Protein AF-A0A819L3D9-F1 (afdb_monomer_lite)

Radius of gyration: 24.19 Å; chains: 1; bounding box: 102×37×52 Å

Secondary structure (DSSP, 8-state):
---------------PPP------S------------TTSS------HHHHHHHHHHHHH--HHHHHHHHHHHHHHHHHS-GGGTT-HHHHHHHHHHHHHTTHHHHHH-TTGGGS-HHHHHHHHHHHHHHHHHHHHHHHHHHTTGGG-HHHHHHHTTTS-TTHHHHHHHHHTT----HHHHHHHHHHHHT--HHHHH-TTS-----TTHHHHHHHHHHHHHHHHHHHHHHHT-

Structure (mmCIF, N/CA/C/O backbone):
data_AF-A0A819L3D9-F1
#
_entry.id   AF-A0A819L3D9-F1
#
loop_
_atom_site.group_PDB
_atom_site.id
_atom_site.type_symbol
_atom_site.label_atom_id
_atom_site.label_alt_id
_atom_site.label_comp_id
_atom_site.label_asym_id
_atom_site.label_entity_id
_atom_site.label_seq_id
_atom_site.pdbx_PDB_ins_code
_atom_site.Cartn_x
_atom_site.Cartn_y
_atom_site.Cartn_z
_atom_site.occupancy
_atom_site.B_iso_or_equiv
_atom_site.auth_seq_id
_atom_site.auth_comp_id
_atom_site.auth_asym_id
_atom_site.auth_atom_id
_atom_site.pdbx_PDB_model_num
ATOM 1 N N . MET A 1 1 ? -81.107 -9.954 -8.513 1.00 37.28 1 MET A N 1
ATOM 2 C CA . MET A 1 1 ? -80.583 -11.309 -8.250 1.00 37.28 1 MET A CA 1
ATOM 3 C C . MET A 1 1 ? -79.068 -11.184 -8.325 1.00 37.28 1 MET A C 1
ATOM 5 O O . MET A 1 1 ? -78.565 -10.989 -9.420 1.00 37.28 1 MET A O 1
ATOM 9 N N . GLU A 1 2 ? -78.432 -10.758 -7.224 1.00 32.03 2 GLU A N 1
ATOM 10 C CA . GLU A 1 2 ? -77.714 -11.630 -6.251 1.00 32.03 2 GLU A CA 1
ATOM 11 C C . GLU A 1 2 ? -76.566 -12.398 -6.938 1.00 32.03 2 GLU A C 1
ATOM 13 O O . GLU A 1 2 ? -76.820 -13.056 -7.935 1.00 32.03 2 GLU A O 1
ATOM 18 N N . ASN A 1 3 ? -75.289 -12.407 -6.536 1.00 31.25 3 ASN A N 1
ATOM 19 C CA . ASN A 1 3 ? -74.528 -11.992 -5.346 1.00 31.25 3 ASN A CA 1
ATOM 20 C C . ASN A 1 3 ? -73.044 -11.830 -5.788 1.00 31.25 3 ASN A C 1
ATOM 22 O O . ASN A 1 3 ? -72.598 -12.533 -6.686 1.00 31.25 3 ASN A O 1
ATOM 26 N N . SER A 1 4 ? -72.319 -10.789 -5.363 1.00 34.22 4 SER A N 1
ATOM 27 C CA . SER A 1 4 ? -71.364 -10.735 -4.231 1.00 34.22 4 SER A CA 1
ATOM 28 C C . SER A 1 4 ? -69.921 -11.237 -4.487 1.00 34.22 4 SER A C 1
ATOM 30 O O . SER A 1 4 ? -69.687 -12.413 -4.735 1.00 34.22 4 SER A O 1
ATOM 32 N N . SER A 1 5 ? -68.981 -10.297 -4.273 1.00 35.56 5 SER A N 1
ATOM 33 C CA . SER A 1 5 ? -67.615 -10.388 -3.700 1.00 35.56 5 SER A CA 1
ATOM 34 C C . SER A 1 5 ? -66.511 -11.257 -4.336 1.00 35.56 5 SER A C 1
ATOM 36 O O . SER A 1 5 ? -66.568 -12.477 -4.260 1.00 35.56 5 SER A O 1
ATOM 38 N N . ALA A 1 6 ? -65.388 -10.625 -4.720 1.00 33.84 6 ALA A N 1
ATOM 39 C CA . ALA A 1 6 ? -64.138 -10.650 -3.933 1.00 33.84 6 ALA A CA 1
ATOM 40 C C . ALA A 1 6 ? -63.055 -9.715 -4.521 1.00 33.84 6 ALA A C 1
ATOM 42 O O . ALA A 1 6 ? -62.801 -9.688 -5.721 1.00 33.84 6 ALA A O 1
ATOM 43 N N . ILE A 1 7 ? -62.419 -8.959 -3.626 1.00 37.47 7 ILE A N 1
ATOM 44 C CA . ILE A 1 7 ? -61.247 -8.097 -3.825 1.00 37.47 7 ILE A CA 1
ATOM 45 C C . ILE A 1 7 ? -59.985 -8.972 -3.815 1.00 37.47 7 ILE A C 1
ATOM 47 O O . ILE A 1 7 ? -59.896 -9.855 -2.967 1.00 37.47 7 ILE A O 1
ATOM 51 N N . ASN A 1 8 ? -58.988 -8.686 -4.663 1.00 29.56 8 ASN A N 1
ATOM 52 C CA . ASN A 1 8 ? -57.583 -8.722 -4.240 1.00 29.56 8 ASN A CA 1
ATOM 53 C C . ASN A 1 8 ? -56.647 -7.949 -5.179 1.00 29.56 8 ASN A C 1
ATOM 55 O O . ASN A 1 8 ? -56.792 -7.938 -6.398 1.00 29.56 8 ASN A O 1
ATOM 59 N N . SER A 1 9 ? -55.708 -7.268 -4.531 1.00 32.38 9 SER A N 1
ATOM 60 C CA . SER A 1 9 ? -54.700 -6.346 -5.038 1.00 32.38 9 SER A CA 1
ATOM 61 C C . SER A 1 9 ? -53.551 -7.049 -5.764 1.00 32.38 9 SER A C 1
ATOM 63 O O . SER A 1 9 ? -53.245 -8.200 -5.466 1.00 32.38 9 SER A O 1
ATOM 65 N N . THR A 1 10 ? -52.875 -6.340 -6.681 1.00 30.05 10 THR A N 1
ATOM 66 C CA . THR A 1 10 ? -51.413 -6.418 -6.928 1.00 30.05 10 THR A CA 1
ATOM 67 C C . THR A 1 10 ? -50.980 -5.456 -8.053 1.00 30.05 10 THR A C 1
ATOM 69 O O . THR A 1 10 ? -51.247 -5.674 -9.228 1.00 30.05 10 THR A O 1
ATOM 72 N N . HIS A 1 11 ? -50.252 -4.393 -7.698 1.00 31.55 11 HIS A N 1
ATOM 73 C CA . HIS A 1 11 ? -49.150 -3.857 -8.525 1.00 31.55 11 HIS A CA 1
ATOM 74 C C . HIS A 1 11 ? -47.883 -4.705 -8.237 1.00 31.55 11 HIS A C 1
ATOM 76 O O . HIS A 1 11 ? -47.922 -5.429 -7.238 1.00 31.55 11 HIS A O 1
ATOM 82 N N . PRO A 1 12 ? -46.736 -4.631 -8.965 1.00 39.72 12 PRO A N 1
ATOM 83 C CA . PRO A 1 12 ? -46.312 -3.706 -10.035 1.00 39.72 12 PRO A CA 1
ATOM 84 C C . PRO A 1 12 ? -45.602 -4.409 -11.231 1.00 39.72 12 PRO A C 1
ATOM 86 O O . PRO A 1 12 ? -45.410 -5.621 -11.223 1.00 39.72 12 PRO A O 1
ATOM 89 N N . LYS A 1 13 ? -45.118 -3.640 -12.225 1.00 30.00 13 LYS A N 1
ATOM 90 C CA . LYS A 1 13 ? -43.792 -3.834 -12.867 1.00 30.00 13 LYS A CA 1
ATOM 91 C C . LYS A 1 13 ? -43.458 -2.629 -13.761 1.00 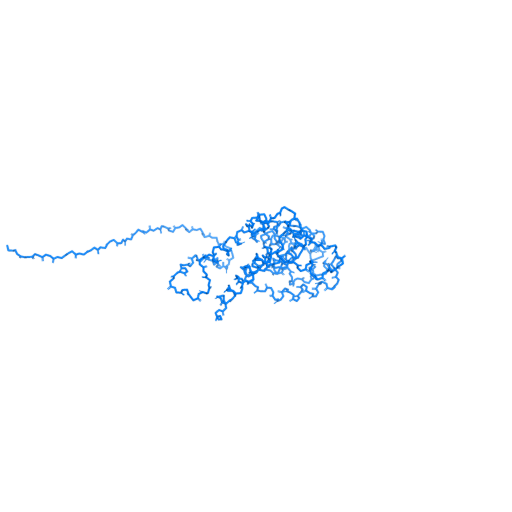30.00 13 LYS A C 1
ATOM 93 O O . LYS A 1 13 ? -43.908 -2.539 -14.896 1.00 30.00 13 LYS A O 1
ATOM 98 N N . GLN A 1 14 ? -42.678 -1.693 -13.219 1.00 30.53 14 GLN A N 1
ATOM 99 C CA . GLN A 1 14 ? -41.962 -0.688 -14.004 1.00 30.53 14 GLN A CA 1
ATOM 100 C C . GLN A 1 14 ? -40.645 -1.298 -14.490 1.00 30.53 14 GLN A C 1
ATOM 102 O O . GLN A 1 14 ? -39.818 -1.754 -13.703 1.00 30.53 14 GLN A O 1
ATOM 107 N N . THR A 1 15 ? -40.490 -1.320 -15.805 1.00 34.47 15 THR A N 1
ATOM 108 C CA . THR A 1 15 ? -39.308 -1.763 -16.537 1.00 34.47 15 THR A CA 1
ATOM 109 C C . THR A 1 15 ? -38.303 -0.609 -16.579 1.00 34.47 15 THR A C 1
ATOM 111 O O . THR A 1 15 ? -38.575 0.406 -17.215 1.00 34.47 15 THR A O 1
ATOM 114 N N . ALA A 1 16 ? -37.153 -0.734 -15.910 1.00 31.09 16 ALA A N 1
ATOM 115 C CA . ALA A 1 16 ? -36.047 0.219 -16.043 1.00 31.09 16 ALA A CA 1
ATOM 116 C C . ALA A 1 16 ? -35.066 -0.260 -17.128 1.00 31.09 16 ALA A C 1
ATOM 118 O O . ALA A 1 16 ? -34.672 -1.426 -17.162 1.00 31.09 16 ALA A O 1
ATOM 119 N N . GLY A 1 17 ? -34.751 0.649 -18.051 1.00 29.31 17 GLY A N 1
ATOM 120 C CA . GLY A 1 17 ? -34.102 0.394 -19.333 1.00 29.31 17 GLY A CA 1
ATOM 121 C C . GLY A 1 17 ? -32.633 -0.028 -19.273 1.00 29.31 17 GLY A C 1
ATOM 122 O O . GLY A 1 17 ? -31.865 0.376 -18.404 1.00 29.31 17 GLY A O 1
ATOM 123 N N . ARG A 1 18 ? -32.255 -0.826 -20.278 1.00 29.97 18 ARG A N 1
ATOM 124 C CA . ARG A 1 18 ? -30.877 -1.149 -20.662 1.00 29.97 18 ARG A CA 1
ATOM 125 C C . ARG A 1 18 ? -30.279 0.015 -21.453 1.00 29.97 18 ARG A C 1
ATOM 127 O O . ARG A 1 18 ? -30.859 0.417 -22.456 1.00 29.97 18 ARG A O 1
ATOM 134 N N . VAL A 1 19 ? -29.081 0.455 -21.080 1.00 29.92 19 VAL A N 1
ATOM 135 C CA . VAL A 1 19 ? -28.161 1.147 -21.993 1.00 29.92 19 VAL A CA 1
ATOM 136 C C . VAL A 1 19 ? -26.931 0.255 -22.138 1.00 29.92 19 VAL A C 1
ATOM 138 O O . VAL A 1 19 ? -26.183 0.055 -21.186 1.00 29.92 19 VAL A O 1
ATOM 141 N N . LEU A 1 20 ? -26.786 -0.348 -23.319 1.00 27.39 20 LEU A N 1
ATOM 142 C CA . LEU A 1 20 ? -25.624 -1.127 -23.742 1.00 27.39 20 LEU A CA 1
ATOM 143 C C . LEU A 1 20 ? -24.588 -0.170 -24.340 1.00 27.39 20 LEU A C 1
ATOM 145 O O . LEU A 1 20 ? -24.884 0.522 -25.311 1.00 27.39 20 LEU A O 1
ATOM 149 N N . LEU A 1 21 ? -23.371 -0.177 -23.804 1.00 30.31 21 LEU A N 1
ATOM 150 C CA . LEU A 1 21 ? -22.178 0.296 -24.503 1.00 30.31 21 LEU A CA 1
ATOM 151 C C . LEU A 1 21 ? -21.243 -0.906 -24.647 1.00 30.31 21 LEU A C 1
ATOM 153 O O . LEU A 1 21 ? -20.604 -1.334 -23.688 1.00 30.31 21 LEU A O 1
ATOM 157 N N . GLU A 1 22 ? -21.230 -1.495 -25.842 1.00 24.89 22 GLU A N 1
ATOM 158 C CA . GLU A 1 22 ? -20.296 -2.556 -26.215 1.00 24.89 22 GLU A CA 1
ATOM 159 C C . GLU A 1 22 ? -18.905 -1.953 -26.453 1.00 24.89 22 GLU A C 1
ATOM 161 O O . GLU A 1 22 ? -18.711 -1.179 -27.389 1.00 24.89 22 GLU A O 1
ATOM 166 N N . CYS A 1 23 ? -17.914 -2.348 -25.650 1.00 26.88 23 CYS A N 1
ATOM 167 C CA . CYS A 1 23 ? -16.506 -2.190 -26.003 1.00 26.88 23 CYS A CA 1
ATOM 168 C C . CYS A 1 23 ? -16.000 -3.527 -26.561 1.00 26.88 23 CYS A C 1
ATOM 170 O O . CYS A 1 23 ? -15.681 -4.455 -25.819 1.00 26.88 23 CYS A O 1
ATOM 172 N N . LYS A 1 24 ? -15.978 -3.645 -27.892 1.00 33.53 24 LYS A N 1
ATOM 173 C CA . LYS A 1 24 ? -15.300 -4.729 -28.611 1.00 33.53 24 LYS A CA 1
ATOM 174 C C . LYS A 1 24 ? -13.813 -4.399 -28.660 1.00 33.53 24 LYS A C 1
ATOM 176 O O . LYS A 1 24 ? -13.444 -3.585 -29.490 1.00 33.53 24 LYS A O 1
ATOM 181 N N . ILE A 1 25 ? -13.008 -4.995 -27.781 1.00 34.22 25 ILE A N 1
ATOM 182 C CA . ILE A 1 25 ? -11.579 -5.360 -27.917 1.00 34.22 25 ILE A CA 1
ATOM 183 C C . ILE A 1 25 ? -11.156 -5.843 -26.516 1.00 34.22 25 ILE A C 1
ATOM 185 O O . ILE A 1 25 ? -11.342 -5.120 -25.547 1.00 34.22 25 ILE A O 1
ATOM 189 N N . CYS A 1 26 ? -10.591 -7.050 -26.433 1.00 29.62 26 CYS A N 1
ATOM 190 C CA . CYS A 1 26 ? -10.301 -7.855 -25.229 1.00 29.62 26 CYS A CA 1
ATOM 191 C C . CYS A 1 26 ? -11.481 -8.727 -24.763 1.00 29.62 26 CYS A C 1
ATOM 193 O O . CYS A 1 26 ? -12.399 -8.279 -24.089 1.00 29.62 26 CYS A O 1
ATOM 195 N N . GLY A 1 27 ? -11.420 -10.020 -25.099 1.00 30.70 27 GLY A N 1
ATOM 196 C CA . GLY A 1 27 ? -12.325 -11.068 -24.616 1.00 30.70 27 GLY A CA 1
ATOM 197 C C . GLY A 1 27 ? -12.102 -11.446 -23.148 1.00 30.70 27 GLY A C 1
ATOM 198 O O . GLY A 1 27 ? -11.973 -12.625 -22.838 1.00 30.70 27 GLY A O 1
ATOM 199 N N . ALA A 1 28 ? -12.045 -10.457 -22.259 1.00 31.70 28 ALA A N 1
ATOM 200 C CA . ALA A 1 28 ? -12.182 -10.648 -20.823 1.00 31.70 28 ALA A CA 1
ATOM 201 C C . ALA A 1 28 ? -13.503 -9.991 -20.421 1.00 31.70 28 ALA A C 1
ATOM 203 O O . ALA A 1 28 ? -13.692 -8.791 -20.618 1.00 31.70 28 ALA A O 1
ATOM 204 N N . SER A 1 29 ? -14.445 -10.790 -19.924 1.00 30.70 29 SER A N 1
ATOM 205 C CA . SER A 1 29 ? -15.694 -10.280 -19.370 1.00 30.70 29 SER A CA 1
ATOM 206 C C . SER A 1 29 ? -15.369 -9.236 -18.307 1.00 30.70 29 SER A C 1
ATOM 208 O O . SER A 1 29 ? -14.691 -9.543 -17.329 1.00 30.70 29 SER A O 1
ATOM 210 N N . ALA A 1 30 ? -15.852 -8.008 -18.494 1.00 33.91 30 ALA A N 1
ATOM 211 C CA . ALA A 1 30 ? -15.941 -7.050 -17.409 1.00 33.91 30 ALA A CA 1
ATOM 212 C C . ALA A 1 30 ? -16.836 -7.679 -16.335 1.00 33.91 30 ALA A C 1
ATOM 214 O O . ALA A 1 30 ? -18.057 -7.736 -16.497 1.00 33.91 30 ALA A O 1
ATOM 215 N N . GLU A 1 31 ? -16.232 -8.226 -15.281 1.00 36.25 31 GLU A N 1
ATOM 216 C CA . GLU A 1 31 ? -16.976 -8.661 -14.108 1.00 36.25 31 GLU A CA 1
ATOM 217 C C . GLU A 1 31 ? -17.566 -7.416 -13.453 1.00 36.25 31 GLU A C 1
ATOM 219 O O . GLU A 1 31 ? -16.918 -6.629 -12.765 1.00 36.25 31 GLU A O 1
ATOM 224 N N . TYR A 1 32 ? -18.836 -7.214 -13.770 1.00 34.06 32 TYR A N 1
ATOM 225 C CA . TYR A 1 32 ? -19.738 -6.303 -13.110 1.00 34.06 32 TYR A CA 1
ATOM 226 C C . TYR A 1 32 ? -19.805 -6.726 -11.641 1.00 34.06 32 TYR A C 1
ATOM 228 O O . TYR A 1 32 ? -20.416 -7.749 -11.347 1.00 34.06 32 TYR A O 1
ATOM 236 N N . PHE A 1 33 ? -19.164 -5.989 -10.728 1.00 39.19 33 PHE A N 1
ATOM 237 C CA . PHE A 1 33 ? -19.330 -6.214 -9.292 1.00 39.19 33 PHE A CA 1
ATOM 238 C C . PHE A 1 33 ? -20.795 -5.939 -8.939 1.00 39.19 33 PHE A C 1
ATOM 240 O O . PHE A 1 33 ? -21.205 -4.774 -8.932 1.00 39.19 33 PHE A O 1
ATOM 247 N N . PRO A 1 34 ? -21.616 -6.964 -8.655 1.00 35.62 34 PRO A N 1
ATOM 248 C CA . PRO A 1 34 ? -22.951 -6.714 -8.166 1.00 35.62 34 PRO A CA 1
ATOM 249 C C . PRO A 1 34 ? -22.773 -6.162 -6.754 1.00 35.62 34 PRO A C 1
ATOM 251 O O . PRO A 1 34 ? -22.116 -6.784 -5.917 1.00 35.62 34 PRO A O 1
ATOM 254 N N . THR A 1 35 ? -23.381 -5.019 -6.457 1.00 37.66 35 THR A N 1
ATOM 255 C CA . THR A 1 35 ? -23.747 -4.683 -5.081 1.00 37.66 35 THR A CA 1
ATOM 256 C C . THR A 1 35 ? -24.742 -5.748 -4.627 1.00 37.66 35 THR A C 1
ATOM 258 O O . THR A 1 35 ? -25.955 -5.613 -4.794 1.00 37.66 35 THR A O 1
ATOM 261 N N . LEU A 1 36 ? -24.211 -6.880 -4.148 1.00 40.06 36 LEU A N 1
ATOM 262 C CA . LEU A 1 36 ? -25.002 -7.960 -3.589 1.00 40.06 36 LEU A CA 1
ATOM 263 C C . LEU A 1 36 ? -25.867 -7.361 -2.483 1.00 40.06 36 LEU A C 1
ATOM 265 O O . LEU A 1 36 ? -25.399 -6.603 -1.633 1.00 40.06 36 LEU A O 1
ATOM 269 N N . ASN A 1 37 ? -27.146 -7.711 -2.504 1.00 42.28 37 ASN A N 1
ATOM 270 C CA . ASN A 1 37 ? -28.073 -7.412 -1.429 1.00 42.28 37 ASN A CA 1
ATOM 271 C C . ASN A 1 37 ? -27.685 -8.311 -0.235 1.00 42.28 37 ASN A C 1
ATOM 273 O O . ASN A 1 37 ? -28.245 -9.390 -0.052 1.00 42.28 37 ASN A O 1
ATOM 277 N N . LEU A 1 38 ? -26.658 -7.892 0.517 1.00 44.25 38 LEU A N 1
ATOM 278 C CA . LEU A 1 38 ? -25.938 -8.639 1.566 1.00 44.25 38 LEU A CA 1
ATOM 279 C C . LEU A 1 38 ? -26.798 -9.031 2.788 1.00 44.25 38 LEU A C 1
ATOM 281 O O . LEU A 1 38 ? -26.290 -9.617 3.729 1.00 44.25 38 LEU A O 1
ATOM 285 N N . LEU A 1 39 ? -28.101 -8.736 2.803 1.00 41.12 39 LEU A N 1
ATOM 286 C CA . LEU A 1 39 ? -28.944 -8.833 4.003 1.00 41.12 39 LEU A CA 1
ATOM 287 C C . LEU A 1 39 ? -29.884 -10.048 4.057 1.00 41.12 39 LEU A C 1
ATOM 289 O O . LEU A 1 39 ? -30.70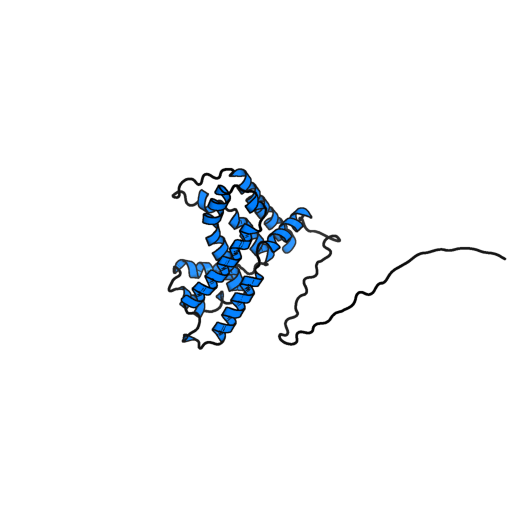9 -10.117 4.966 1.00 41.12 39 LEU A O 1
ATOM 293 N N . ARG A 1 40 ? -29.835 -10.995 3.106 1.00 39.94 40 ARG A N 1
ATOM 294 C CA . ARG A 1 40 ? -30.819 -12.106 3.070 1.00 39.94 40 ARG A CA 1
ATOM 295 C C . ARG A 1 40 ? -30.312 -13.512 3.374 1.00 39.94 40 ARG A C 1
ATOM 297 O O . ARG A 1 40 ? -31.136 -14.417 3.456 1.00 39.94 40 ARG A O 1
ATOM 304 N N . SER A 1 41 ? -29.026 -13.685 3.653 1.00 43.69 41 SER A N 1
ATOM 305 C CA . SER A 1 41 ? -28.491 -14.925 4.235 1.00 43.69 41 SER A CA 1
ATOM 306 C C . SER A 1 41 ? -27.058 -14.702 4.711 1.00 43.69 41 SER A C 1
ATOM 308 O O . SER A 1 41 ? -26.142 -15.399 4.274 1.00 43.69 41 SER A O 1
ATOM 310 N N . ASP A 1 42 ? -26.839 -13.659 5.511 1.00 48.28 42 ASP A N 1
ATOM 311 C CA . ASP A 1 42 ? -25.482 -13.299 5.896 1.00 48.28 42 ASP A CA 1
ATOM 312 C C . ASP A 1 42 ? -24.975 -14.249 6.986 1.00 48.28 42 ASP A C 1
ATOM 314 O O . ASP A 1 42 ? -25.363 -14.156 8.148 1.00 48.28 42 ASP A O 1
ATOM 318 N N . GLN A 1 43 ? -24.137 -15.206 6.590 1.00 52.88 43 GLN A N 1
ATOM 319 C CA . GLN A 1 43 ? -23.264 -15.921 7.520 1.00 52.88 43 GLN A CA 1
ATOM 320 C C . GLN A 1 43 ? -22.039 -15.065 7.896 1.00 52.88 43 GLN A C 1
ATOM 322 O O . GLN A 1 43 ? -21.170 -15.547 8.621 1.00 52.88 43 GLN A O 1
ATOM 327 N N . SER A 1 44 ? -21.931 -13.808 7.426 1.00 58.59 44 SER A N 1
ATOM 328 C CA . SER A 1 44 ? -20.833 -12.941 7.838 1.00 58.59 44 SER A CA 1
ATOM 329 C C . SER A 1 44 ? -20.909 -12.632 9.330 1.00 58.59 44 SER A C 1
ATOM 331 O O . SER A 1 44 ? -21.933 -12.253 9.895 1.00 58.59 44 SER A O 1
ATOM 333 N N . THR A 1 45 ? -19.757 -12.750 9.979 1.00 67.06 45 THR A N 1
ATOM 334 C CA . THR A 1 45 ? -19.520 -12.244 11.333 1.00 67.06 45 THR A CA 1
ATOM 335 C C . THR A 1 45 ? -19.318 -10.720 11.351 1.00 67.06 45 THR A C 1
ATOM 337 O O . THR A 1 45 ? -18.899 -10.173 12.379 1.00 67.06 45 THR A O 1
ATOM 340 N N . LEU A 1 46 ? -19.575 -10.034 10.225 1.00 85.00 46 LEU A N 1
ATOM 341 C CA . LEU A 1 46 ? -19.372 -8.602 10.042 1.00 85.00 46 LEU A CA 1
ATOM 342 C C . LEU A 1 46 ? -20.668 -7.831 10.306 1.00 85.00 46 LEU A C 1
ATOM 344 O O . LEU A 1 46 ? -21.704 -8.071 9.693 1.00 85.00 46 LEU A O 1
ATOM 348 N N . THR A 1 47 ? -20.606 -6.846 11.197 1.00 88.06 47 THR A N 1
ATOM 349 C CA . THR A 1 47 ? -21.734 -5.939 11.441 1.00 88.06 47 THR A CA 1
ATOM 350 C C . THR A 1 47 ? -21.867 -4.900 10.320 1.00 88.06 47 THR A C 1
ATOM 352 O O . THR A 1 47 ? -20.932 -4.643 9.559 1.00 88.06 47 THR A O 1
ATOM 355 N N . ILE A 1 48 ? -23.020 -4.225 10.243 1.00 89.44 48 ILE A N 1
ATOM 356 C CA . ILE A 1 48 ? -23.242 -3.107 9.304 1.00 89.44 48 ILE A CA 1
ATOM 357 C C . ILE A 1 48 ? -22.172 -2.017 9.477 1.00 89.44 48 ILE A C 1
ATOM 359 O O . ILE A 1 48 ? -21.669 -1.461 8.502 1.00 89.44 48 ILE A O 1
ATOM 363 N N . GLU A 1 49 ? -21.784 -1.723 10.717 1.00 90.50 49 GLU A N 1
ATOM 364 C CA . GLU A 1 49 ? -20.744 -0.737 11.019 1.00 90.50 49 GLU A CA 1
ATOM 365 C C . GLU A 1 49 ? -19.376 -1.156 10.473 1.00 90.50 49 GLU A C 1
ATOM 367 O O . GLU A 1 49 ? -18.639 -0.327 9.937 1.00 90.50 49 GLU A O 1
ATOM 372 N N . GLN A 1 50 ? -19.054 -2.447 10.553 1.00 91.00 50 GLN A N 1
ATOM 373 C CA . GLN A 1 50 ? -17.816 -3.008 10.020 1.00 91.00 50 GLN A CA 1
ATOM 374 C C . GLN A 1 50 ? -17.797 -2.977 8.488 1.00 91.00 50 GLN A C 1
ATOM 376 O O . GLN A 1 50 ? -16.788 -2.588 7.898 1.00 91.00 50 GLN A O 1
ATOM 381 N N . TRP A 1 51 ? -18.925 -3.269 7.836 1.00 92.06 51 TRP A N 1
ATOM 382 C CA . TRP A 1 51 ? -19.068 -3.086 6.389 1.00 92.06 51 TRP A CA 1
ATOM 383 C C . TRP A 1 51 ? -18.905 -1.628 5.960 1.00 92.06 51 TRP A C 1
ATOM 385 O O . TRP A 1 51 ? -18.191 -1.337 4.997 1.00 92.06 51 TRP A O 1
ATOM 395 N N . ASN A 1 52 ? -19.497 -0.698 6.708 1.00 92.50 52 ASN A N 1
ATOM 396 C CA . ASN A 1 52 ? -19.322 0.732 6.466 1.00 92.50 52 ASN A CA 1
ATOM 397 C C . ASN A 1 52 ? -17.858 1.154 6.639 1.00 92.50 52 ASN A C 1
ATOM 399 O O . ASN A 1 52 ? -17.346 1.944 5.846 1.00 92.50 52 ASN A O 1
ATOM 403 N N . LEU A 1 53 ? -17.161 0.613 7.640 1.00 92.12 53 LEU A N 1
ATOM 404 C CA . LEU A 1 53 ? -15.743 0.877 7.860 1.00 92.12 53 LEU A CA 1
ATOM 405 C C . LEU A 1 53 ? -14.878 0.360 6.703 1.00 92.12 53 LEU A C 1
ATOM 407 O O . LEU A 1 53 ? -14.019 1.102 6.226 1.00 92.12 53 LEU A O 1
ATOM 411 N N . ILE A 1 54 ? -15.137 -0.859 6.214 1.00 92.62 54 ILE A N 1
ATOM 412 C CA . ILE A 1 54 ? -14.467 -1.403 5.024 1.00 92.62 54 ILE A CA 1
ATOM 413 C C . ILE A 1 54 ? -14.722 -0.485 3.832 1.00 92.62 54 ILE A C 1
ATOM 415 O O . ILE A 1 54 ? -13.769 -0.016 3.222 1.00 92.62 54 ILE A O 1
ATOM 419 N N . SER A 1 55 ? -15.983 -0.160 3.538 1.00 91.62 55 SER A N 1
ATOM 420 C CA . SER A 1 55 ? -16.351 0.714 2.416 1.00 91.62 55 SER A CA 1
ATOM 421 C C . SER A 1 55 ? -15.647 2.077 2.482 1.00 91.62 55 SER A C 1
ATOM 423 O O . SER A 1 55 ? -15.062 2.540 1.501 1.00 91.62 55 SER A O 1
ATOM 425 N N . ASN A 1 56 ? -15.601 2.695 3.665 1.00 91.25 56 ASN A N 1
ATOM 426 C CA . ASN A 1 56 ? -14.870 3.944 3.879 1.00 91.25 56 ASN A CA 1
ATOM 427 C C . ASN A 1 56 ? -13.367 3.785 3.615 1.00 91.25 56 ASN A C 1
ATOM 429 O O . ASN A 1 56 ? -12.766 4.639 2.960 1.00 91.25 56 ASN A O 1
ATOM 433 N N . LEU A 1 57 ? -12.763 2.688 4.079 1.00 91.00 57 LEU A N 1
ATOM 434 C CA . LEU A 1 57 ? -11.357 2.388 3.825 1.00 91.00 57 LEU A CA 1
ATOM 435 C C . LEU A 1 57 ? -11.080 2.173 2.330 1.00 91.00 57 LEU A C 1
ATOM 437 O O . LEU A 1 57 ? -10.068 2.662 1.825 1.00 91.00 57 LEU A O 1
ATOM 441 N N . LEU A 1 58 ? -11.989 1.511 1.603 1.00 89.56 58 LEU A N 1
ATOM 442 C CA . LEU A 1 58 ? -11.865 1.322 0.155 1.00 89.56 58 LEU A CA 1
ATOM 443 C C . LEU A 1 58 ? -11.782 2.654 -0.590 1.00 89.56 58 LEU A C 1
ATOM 445 O O . LEU A 1 58 ? -11.024 2.749 -1.551 1.00 89.56 58 LEU A O 1
ATOM 449 N N . ASN A 1 59 ? -12.480 3.680 -0.107 1.00 87.81 59 ASN A N 1
ATOM 450 C CA . ASN A 1 59 ? -12.445 5.023 -0.681 1.00 87.81 59 ASN A CA 1
ATOM 451 C C . ASN A 1 59 ? -11.218 5.853 -0.248 1.00 87.81 59 ASN A C 1
ATOM 453 O O . ASN A 1 59 ? -10.938 6.891 -0.846 1.00 87.81 59 ASN A O 1
ATOM 457 N N . CYS A 1 60 ? -10.463 5.424 0.772 1.00 87.88 60 CYS A N 1
ATOM 458 C CA . CYS A 1 60 ? -9.262 6.141 1.219 1.00 87.88 60 CYS A CA 1
ATOM 459 C C . CYS A 1 60 ? -8.056 5.895 0.301 1.00 87.88 60 CYS A C 1
ATOM 461 O O . CYS A 1 60 ? -7.229 6.788 0.116 1.00 87.88 60 CYS A O 1
ATOM 463 N N . PHE A 1 61 ? -7.952 4.706 -0.293 1.00 82.50 61 PHE A N 1
ATOM 464 C CA . PHE A 1 61 ? -6.866 4.336 -1.200 1.00 82.50 61 PHE A CA 1
ATOM 465 C C . PHE A 1 61 ? -7.418 4.091 -2.603 1.00 82.50 61 PHE A C 1
ATOM 467 O O . PHE A 1 61 ? -8.220 3.180 -2.779 1.00 82.50 61 PHE A O 1
ATOM 474 N N . ASN A 1 62 ? -6.982 4.891 -3.581 1.00 82.44 62 ASN A N 1
ATOM 475 C CA . ASN A 1 62 ? -7.344 4.717 -4.989 1.00 82.44 62 ASN A CA 1
ATOM 476 C C . ASN A 1 62 ? -6.225 3.988 -5.748 1.00 82.44 62 ASN A C 1
ATOM 478 O O . ASN A 1 62 ? -5.357 4.591 -6.386 1.00 82.44 62 ASN A O 1
ATOM 482 N N . GLU A 1 63 ? -6.283 2.667 -5.695 1.00 79.31 63 GLU A N 1
ATOM 483 C CA . GLU A 1 63 ? -5.434 1.738 -6.429 1.00 79.31 63 GLU A CA 1
ATOM 484 C C . GLU A 1 63 ? -5.538 1.908 -7.946 1.00 79.31 63 GLU A C 1
ATOM 486 O O . GLU A 1 63 ? -4.551 1.679 -8.641 1.00 79.31 63 GLU A O 1
ATOM 491 N N . HIS A 1 64 ? -6.693 2.325 -8.478 1.00 83.69 64 HIS A N 1
ATOM 492 C CA . HIS A 1 64 ? -6.929 2.357 -9.923 1.00 83.69 64 HIS A CA 1
ATOM 493 C C . HIS A 1 64 ? -6.031 3.384 -10.615 1.00 83.69 64 HIS A C 1
ATOM 495 O O . HIS A 1 64 ? -5.528 3.133 -11.711 1.00 83.69 64 HIS A O 1
ATOM 501 N N . SER A 1 65 ? -5.759 4.514 -9.953 1.00 84.19 65 SER A N 1
ATOM 502 C CA . SER A 1 65 ? -4.768 5.498 -10.414 1.00 84.19 65 SER A CA 1
ATOM 503 C C . SER A 1 65 ? -3.367 4.882 -10.514 1.00 84.19 65 SER A C 1
ATOM 505 O O . SER A 1 65 ? -2.663 5.087 -11.501 1.00 84.19 65 SER A O 1
ATOM 507 N N . GLY A 1 66 ? -2.958 4.096 -9.514 1.00 88.56 66 GLY A N 1
ATOM 508 C CA . GLY A 1 66 ? -1.656 3.425 -9.508 1.00 88.56 66 GLY A CA 1
ATOM 509 C C . GLY A 1 66 ? -1.558 2.308 -10.541 1.00 88.56 66 GLY A C 1
ATOM 510 O O . GLY A 1 66 ? -0.586 2.258 -11.293 1.00 88.56 66 GLY A O 1
ATOM 511 N N . LEU A 1 67 ? -2.580 1.455 -10.614 1.00 91.06 67 LEU A N 1
ATOM 512 C CA . LEU A 1 67 ? -2.671 0.348 -11.566 1.00 91.06 67 LEU A CA 1
ATOM 513 C C . LEU A 1 67 ? -2.628 0.857 -13.005 1.00 91.06 67 LEU A C 1
ATOM 515 O O . LEU A 1 67 ? -1.719 0.485 -13.735 1.00 91.06 67 LEU A O 1
ATOM 519 N N . SER A 1 68 ? -3.510 1.786 -13.381 1.00 92.75 68 SER A N 1
ATOM 520 C CA . SER A 1 68 ? -3.578 2.314 -14.754 1.00 92.75 68 SER A CA 1
ATOM 521 C C . SER A 1 68 ? -2.269 2.964 -15.217 1.00 92.75 68 SER A C 1
ATOM 523 O O . SER A 1 68 ? -1.805 2.726 -16.336 1.00 92.75 68 SER A O 1
ATOM 525 N N . LYS A 1 69 ? -1.615 3.755 -14.353 1.00 92.94 69 LYS A N 1
ATOM 526 C CA . LYS A 1 69 ? -0.300 4.345 -14.657 1.00 92.94 69 LYS A CA 1
ATOM 527 C C . LYS A 1 69 ? 0.778 3.271 -14.818 1.00 92.94 69 LYS A C 1
ATOM 529 O O . LYS A 1 69 ? 1.631 3.391 -15.696 1.00 92.94 69 LYS A O 1
ATOM 534 N N . SER A 1 70 ? 0.721 2.216 -14.011 1.00 93.94 70 SER A N 1
ATOM 535 C CA . SER A 1 70 ? 1.683 1.113 -14.062 1.00 93.94 70 SER A CA 1
ATOM 536 C C . SER A 1 70 ? 1.468 0.210 -15.280 1.00 93.94 70 SER A C 1
ATOM 538 O O . SER A 1 70 ? 2.431 -0.181 -15.933 1.00 93.94 70 SER A O 1
ATOM 540 N N . GLU A 1 71 ? 0.222 -0.067 -15.655 1.00 94.88 71 GLU A N 1
ATOM 541 C CA . GLU A 1 71 ? -0.132 -0.783 -16.886 1.00 94.88 71 GLU A CA 1
ATOM 542 C C . GLU A 1 71 ? 0.355 -0.025 -18.121 1.00 94.88 71 GLU A C 1
ATOM 544 O O . GLU A 1 71 ? 1.000 -0.602 -19.001 1.00 94.88 71 GLU A O 1
ATOM 549 N N . ARG A 1 72 ? 0.124 1.294 -18.154 1.00 95.25 72 ARG A N 1
ATOM 550 C CA . ARG A 1 72 ? 0.658 2.162 -19.206 1.00 95.25 72 ARG A CA 1
ATOM 551 C C . ARG A 1 72 ? 2.184 2.107 -19.255 1.00 95.25 72 ARG A C 1
ATOM 553 O O . ARG A 1 72 ? 2.738 1.980 -20.345 1.00 95.25 72 ARG A O 1
ATOM 560 N N . TYR A 1 73 ? 2.856 2.161 -18.104 1.00 95.31 73 TYR A N 1
ATOM 561 C CA . TYR A 1 73 ? 4.310 2.020 -18.037 1.00 95.31 73 TYR A CA 1
ATOM 562 C C . TYR A 1 73 ? 4.773 0.701 -18.670 1.00 95.31 73 TYR A C 1
ATOM 564 O O . TYR A 1 73 ? 5.640 0.715 -19.541 1.00 95.31 73 TYR A O 1
ATOM 572 N N . ILE A 1 74 ? 4.165 -0.435 -18.309 1.00 94.81 74 ILE A N 1
ATOM 573 C CA . ILE A 1 74 ? 4.507 -1.744 -18.892 1.00 94.81 74 ILE A CA 1
ATOM 574 C C . ILE A 1 74 ? 4.286 -1.765 -20.399 1.00 94.81 74 ILE A C 1
ATOM 576 O O . ILE A 1 74 ? 5.140 -2.248 -21.145 1.00 94.81 74 ILE A O 1
ATOM 580 N N . PHE A 1 75 ? 3.164 -1.219 -20.859 1.00 95.25 75 PHE A N 1
ATOM 581 C CA . PHE A 1 75 ? 2.869 -1.115 -22.280 1.00 95.25 75 PHE A CA 1
ATOM 582 C C . PHE A 1 75 ? 3.934 -0.304 -23.031 1.00 95.25 75 PHE A C 1
ATOM 584 O O . PHE A 1 75 ? 4.396 -0.727 -24.091 1.00 95.25 75 PHE A O 1
ATOM 591 N N . GLU A 1 76 ? 4.377 0.823 -22.470 1.00 95.25 76 GLU A N 1
ATOM 592 C CA . GLU A 1 76 ? 5.462 1.636 -23.025 1.00 95.25 76 GLU A CA 1
ATOM 593 C C . GLU A 1 76 ? 6.803 0.880 -23.014 1.00 95.25 76 GLU A C 1
ATOM 595 O O . GLU A 1 76 ? 7.499 0.866 -24.030 1.00 95.25 76 GLU A O 1
ATOM 600 N N . GLN A 1 77 ? 7.139 0.170 -21.928 1.00 94.50 77 GLN A N 1
ATOM 601 C CA . GLN A 1 77 ? 8.358 -0.648 -21.852 1.00 94.50 77 GLN A CA 1
ATOM 602 C C . GLN A 1 77 ? 8.360 -1.780 -22.887 1.00 94.50 77 GLN A C 1
ATOM 604 O O . GLN A 1 77 ? 9.378 -2.040 -23.529 1.00 94.50 77 GLN A O 1
ATOM 609 N N . ASN A 1 78 ? 7.217 -2.424 -23.117 1.00 92.88 78 ASN A N 1
ATOM 610 C CA . ASN A 1 78 ? 7.105 -3.522 -24.075 1.00 92.88 78 ASN A CA 1
ATOM 611 C C . ASN A 1 78 ? 7.301 -3.080 -25.533 1.00 92.88 78 ASN A C 1
ATOM 613 O O . ASN A 1 78 ? 7.721 -3.893 -26.357 1.00 92.88 78 ASN A O 1
ATOM 617 N N . LYS A 1 79 ? 7.078 -1.798 -25.850 1.00 95.44 79 LYS A N 1
ATOM 618 C CA . LYS A 1 79 ? 7.367 -1.229 -27.178 1.00 95.44 79 LYS A CA 1
ATOM 619 C C . LYS A 1 79 ? 8.854 -0.990 -27.428 1.00 95.44 79 LYS A C 1
ATOM 621 O O . LYS A 1 79 ? 9.262 -0.853 -28.579 1.00 95.44 79 LYS A O 1
ATOM 626 N N . LEU A 1 80 ? 9.666 -0.922 -26.376 1.00 94.69 80 LEU A N 1
ATOM 627 C CA . LEU A 1 80 ? 11.099 -0.687 -26.503 1.00 94.69 80 LEU A CA 1
ATOM 628 C C . LEU A 1 80 ? 11.847 -1.994 -26.824 1.00 94.69 80 LEU A C 1
ATOM 630 O O . LEU A 1 80 ? 11.456 -3.067 -26.342 1.00 94.69 80 LEU A O 1
ATOM 634 N N . PRO A 1 81 ? 12.967 -1.929 -27.570 1.00 93.88 81 PRO A N 1
ATOM 635 C CA . PRO A 1 81 ? 13.894 -3.051 -27.684 1.00 93.88 81 PRO A CA 1
ATOM 636 C C . PRO A 1 81 ? 14.420 -3.474 -26.306 1.00 93.88 81 PRO A C 1
ATOM 638 O O . PRO A 1 81 ? 14.650 -2.617 -25.452 1.00 93.88 81 PRO A O 1
ATOM 641 N N . LEU A 1 82 ? 14.683 -4.773 -26.109 1.00 89.12 82 LEU A N 1
ATOM 642 C CA . LEU A 1 82 ? 15.065 -5.358 -24.810 1.00 89.12 82 LEU A CA 1
ATOM 643 C C . LEU A 1 82 ? 16.163 -4.569 -24.071 1.00 89.12 82 LEU A C 1
ATOM 645 O O . LEU A 1 82 ? 16.012 -4.272 -22.893 1.00 89.12 82 LEU A O 1
ATOM 649 N N . ARG A 1 83 ? 17.215 -4.128 -24.777 1.00 89.75 83 ARG A N 1
ATOM 650 C CA . ARG A 1 83 ? 18.344 -3.360 -24.205 1.00 89.75 83 ARG A CA 1
ATOM 651 C C . ARG A 1 83 ? 17.982 -1.979 -23.629 1.00 89.75 83 ARG A C 1
ATOM 653 O O . ARG A 1 83 ? 18.787 -1.370 -22.916 1.00 89.75 83 ARG A O 1
ATOM 660 N N . TYR A 1 84 ? 16.811 -1.450 -23.983 1.00 90.62 84 TYR A N 1
ATOM 661 C CA . TYR A 1 84 ? 16.321 -0.139 -23.551 1.00 90.62 84 TYR A CA 1
ATOM 662 C C . TYR A 1 84 ? 15.198 -0.218 -22.518 1.00 90.62 84 TYR A C 1
ATOM 664 O O . TYR A 1 84 ? 14.816 0.822 -21.985 1.00 90.62 84 TYR A O 1
ATOM 672 N N . ARG A 1 85 ? 14.690 -1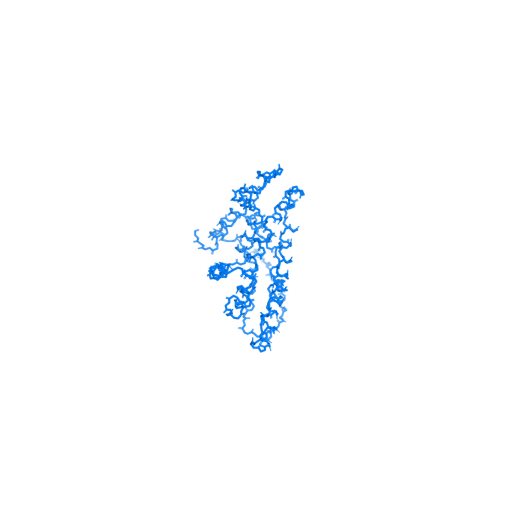.417 -22.218 1.00 93.19 85 ARG A N 1
ATOM 673 C CA . ARG A 1 85 ? 13.659 -1.596 -21.194 1.00 93.19 85 ARG A CA 1
ATOM 674 C C . ARG A 1 85 ? 14.226 -1.348 -19.799 1.00 93.19 85 ARG A C 1
ATOM 676 O O . ARG A 1 85 ? 15.424 -1.514 -19.571 1.00 93.19 85 ARG A O 1
ATOM 683 N N . PHE A 1 86 ? 13.346 -0.955 -18.883 1.00 92.31 86 PHE A N 1
ATOM 684 C CA . PHE A 1 86 ? 13.582 -0.922 -17.440 1.00 92.31 86 PHE A CA 1
ATOM 685 C C . PHE A 1 86 ? 14.815 -0.114 -17.027 1.00 92.31 86 PHE A C 1
ATOM 687 O O . PHE A 1 86 ? 15.539 -0.495 -16.122 1.00 92.31 86 PHE A O 1
ATOM 694 N N . LYS A 1 87 ? 15.094 1.035 -17.654 1.00 91.62 87 LYS A N 1
ATOM 695 C CA . LYS A 1 87 ? 16.179 1.903 -17.159 1.00 91.62 87 LYS A CA 1
ATOM 696 C C . LYS A 1 87 ? 15.874 2.364 -15.734 1.00 91.62 87 LYS A C 1
ATOM 698 O O . LYS A 1 87 ? 14.732 2.730 -15.453 1.00 91.62 87 LYS A O 1
ATOM 703 N N . SER A 1 88 ? 16.884 2.401 -14.864 1.00 88.69 88 SER A N 1
ATOM 704 C CA . SER A 1 88 ? 16.723 2.709 -13.435 1.00 88.69 88 SER A CA 1
ATOM 705 C C . SER A 1 88 ? 15.965 4.019 -13.194 1.00 88.69 88 SER A C 1
ATOM 707 O O . SER A 1 88 ? 15.069 4.059 -12.360 1.00 88.69 88 SER A O 1
ATOM 709 N N . THR A 1 89 ? 16.220 5.058 -13.996 1.00 89.81 89 THR A N 1
ATOM 710 C CA . THR A 1 89 ? 15.475 6.331 -13.952 1.00 89.81 89 THR A CA 1
ATOM 711 C C . THR A 1 89 ? 13.978 6.155 -14.211 1.00 89.81 89 THR A C 1
ATOM 713 O O . THR A 1 89 ? 13.154 6.719 -13.499 1.00 89.81 89 THR A O 1
ATOM 716 N N . SER A 1 90 ? 13.604 5.326 -15.188 1.00 92.62 90 SER A N 1
ATOM 717 C CA . SER A 1 90 ? 12.199 5.033 -15.495 1.00 92.62 90 SER A CA 1
ATOM 718 C C . SER A 1 90 ? 11.503 4.270 -14.363 1.00 92.62 90 SER A C 1
ATOM 720 O O . SER A 1 90 ? 10.332 4.519 -14.090 1.00 92.62 90 SER A O 1
ATOM 722 N N . ILE A 1 91 ? 12.229 3.378 -13.678 1.00 91.69 91 ILE A N 1
ATOM 723 C CA . ILE A 1 91 ? 11.708 2.625 -12.532 1.00 91.69 91 ILE A CA 1
ATOM 724 C C . ILE A 1 91 ? 11.543 3.544 -11.321 1.00 91.69 91 ILE A C 1
ATOM 726 O O . ILE A 1 91 ? 10.516 3.488 -10.654 1.00 91.69 91 ILE A O 1
ATOM 730 N N . ILE A 1 92 ? 12.517 4.419 -11.053 1.00 90.56 92 ILE A N 1
ATOM 731 C CA . ILE A 1 92 ? 12.424 5.418 -9.980 1.00 90.56 92 ILE A CA 1
ATOM 732 C C . ILE A 1 92 ? 11.183 6.298 -10.181 1.00 90.56 92 ILE A C 1
ATOM 734 O O . ILE A 1 92 ? 10.410 6.477 -9.242 1.00 90.56 92 ILE A O 1
ATOM 738 N N . ASN A 1 93 ? 10.937 6.763 -11.411 1.00 92.00 93 ASN A N 1
ATOM 739 C CA . ASN A 1 93 ? 9.745 7.552 -11.733 1.00 92.00 93 ASN A CA 1
ATOM 740 C C . ASN A 1 93 ? 8.447 6.764 -11.490 1.00 92.00 93 ASN A C 1
ATOM 742 O O . ASN A 1 93 ? 7.484 7.312 -10.956 1.00 92.00 93 ASN A O 1
ATOM 746 N N . LEU A 1 94 ? 8.416 5.472 -11.842 1.00 93.12 94 LEU A N 1
ATOM 747 C CA . LEU A 1 94 ? 7.276 4.604 -11.540 1.00 93.12 94 LEU A CA 1
ATOM 748 C C . LEU A 1 94 ? 7.034 4.508 -10.025 1.00 93.12 94 LEU A C 1
ATOM 750 O O . LEU A 1 94 ? 5.903 4.678 -9.579 1.00 93.12 94 LEU A O 1
ATOM 754 N N . TYR A 1 95 ? 8.082 4.287 -9.227 1.00 89.81 95 TYR A N 1
ATOM 755 C CA . TYR A 1 95 ? 7.957 4.222 -7.769 1.00 89.81 95 TYR A CA 1
ATOM 756 C C . TYR A 1 95 ? 7.471 5.537 -7.156 1.00 89.81 95 TYR A C 1
ATOM 758 O O . TYR A 1 95 ? 6.631 5.498 -6.264 1.00 89.81 95 TYR A O 1
ATOM 766 N N . GLN A 1 96 ? 7.938 6.691 -7.639 1.00 90.00 96 GLN A N 1
ATOM 767 C CA . GLN A 1 96 ? 7.450 7.997 -7.173 1.00 90.00 96 GLN A CA 1
ATOM 768 C C . GLN A 1 96 ? 5.938 8.139 -7.388 1.00 90.00 96 GLN A C 1
ATOM 770 O O . GLN A 1 96 ? 5.203 8.440 -6.452 1.00 90.00 96 GLN A O 1
ATOM 775 N N . VAL A 1 97 ? 5.460 7.795 -8.587 1.00 89.62 97 VAL A N 1
ATOM 776 C CA . VAL A 1 97 ? 4.026 7.798 -8.914 1.00 89.62 97 VAL A CA 1
ATOM 777 C C . VAL A 1 97 ? 3.222 6.871 -7.996 1.00 89.62 97 VAL A C 1
ATOM 779 O O . VAL A 1 97 ? 2.096 7.198 -7.613 1.00 89.62 97 VAL A O 1
ATOM 782 N N . LEU A 1 98 ? 3.773 5.703 -7.655 1.00 90.06 98 LEU A N 1
ATOM 783 C CA . LEU A 1 98 ? 3.131 4.760 -6.739 1.00 90.06 98 LEU A CA 1
ATOM 784 C C . LEU A 1 98 ? 3.113 5.278 -5.298 1.00 90.06 98 LEU A C 1
ATOM 786 O O . LEU A 1 98 ? 2.108 5.102 -4.609 1.00 90.06 98 LEU A O 1
ATOM 790 N N . LEU A 1 99 ? 4.183 5.942 -4.854 1.00 86.31 99 LEU A N 1
ATOM 791 C CA . LEU A 1 99 ? 4.280 6.541 -3.525 1.00 86.31 99 LEU A CA 1
ATOM 792 C C . LEU A 1 99 ? 3.256 7.659 -3.323 1.00 86.31 99 LEU A C 1
ATOM 794 O O . LEU A 1 99 ? 2.583 7.662 -2.291 1.00 86.31 99 LEU A O 1
ATOM 798 N N . ASP A 1 100 ? 3.076 8.534 -4.313 1.00 83.81 100 ASP A N 1
ATOM 799 C CA . ASP A 1 100 ? 2.125 9.651 -4.242 1.00 83.81 100 ASP A CA 1
ATOM 800 C C . ASP A 1 100 ? 0.685 9.174 -4.002 1.00 83.81 100 ASP A C 1
ATOM 802 O O . ASP A 1 100 ? -0.055 9.771 -3.218 1.00 83.81 100 ASP A O 1
ATOM 806 N N . ASN A 1 101 ? 0.296 8.037 -4.591 1.00 82.50 101 ASN A N 1
ATOM 807 C CA . ASN A 1 101 ? -1.039 7.466 -4.384 1.00 82.50 101 ASN A CA 1
ATOM 808 C C . ASN A 1 101 ? -1.286 7.018 -2.929 1.00 82.50 101 ASN A C 1
ATOM 810 O O . ASN A 1 101 ? -2.438 6.909 -2.516 1.00 82.50 101 ASN A O 1
ATOM 814 N N . ASN A 1 102 ? -0.243 6.770 -2.128 1.00 85.38 102 ASN A N 1
ATOM 815 C CA . ASN A 1 102 ? -0.413 6.349 -0.732 1.00 85.38 102 ASN A CA 1
ATOM 816 C C . ASN A 1 102 ? -0.777 7.503 0.202 1.00 85.38 102 ASN A C 1
ATOM 818 O O . ASN A 1 102 ? -1.293 7.262 1.292 1.00 85.38 102 ASN A O 1
ATOM 822 N N . GLN A 1 103 ? -0.545 8.753 -0.206 1.00 85.81 103 GLN A N 1
ATOM 823 C CA . GLN A 1 103 ? -0.877 9.913 0.622 1.00 85.81 103 GLN A CA 1
ATOM 824 C C . GLN A 1 103 ? -2.385 10.003 0.888 1.00 85.81 103 GLN A C 1
ATOM 826 O O . GLN A 1 103 ? -2.799 10.366 1.992 1.00 85.81 103 GLN A O 1
ATOM 831 N N . SER A 1 104 ? -3.215 9.607 -0.087 1.00 86.62 104 SER A N 1
ATOM 832 C CA . SER A 1 104 ? -4.675 9.641 0.050 1.00 86.62 104 SER A CA 1
ATOM 833 C C . SER A 1 104 ? -5.170 8.759 1.196 1.00 86.62 104 SER A C 1
ATOM 835 O O . SER A 1 104 ? -6.153 9.112 1.849 1.00 86.62 104 SER A O 1
ATOM 837 N N . LEU A 1 105 ? -4.461 7.656 1.479 1.00 88.81 105 LEU A N 1
ATOM 838 C CA . LEU A 1 105 ? -4.803 6.740 2.561 1.00 88.81 105 LEU A CA 1
ATOM 839 C C . LEU A 1 105 ? -4.811 7.470 3.904 1.00 88.81 105 LEU A C 1
ATOM 841 O O . LEU A 1 105 ? -5.720 7.257 4.695 1.00 88.81 105 LEU A O 1
ATOM 845 N N . TYR A 1 106 ? -3.852 8.362 4.143 1.00 91.12 106 TYR A N 1
ATOM 846 C CA . TYR A 1 106 ? -3.792 9.144 5.377 1.00 91.12 106 TYR A CA 1
ATOM 847 C C . TYR A 1 106 ? -4.770 10.315 5.361 1.00 91.12 106 TYR A C 1
ATOM 849 O O . TYR A 1 106 ? -5.524 10.506 6.312 1.00 91.12 106 TYR A O 1
ATOM 857 N N . ILE A 1 107 ? -4.787 11.089 4.272 1.00 89.62 107 ILE A N 1
ATOM 858 C CA . ILE A 1 107 ? -5.578 12.325 4.178 1.00 89.62 107 ILE A CA 1
ATOM 859 C C . ILE A 1 107 ? -7.079 12.038 4.328 1.00 89.62 107 ILE A C 1
ATOM 861 O O . ILE A 1 107 ? -7.790 12.770 5.022 1.00 89.62 107 ILE A O 1
ATOM 865 N N . ASN A 1 108 ? -7.561 10.957 3.714 1.00 91.38 108 ASN A N 1
ATOM 866 C CA . ASN A 1 108 ? -8.988 10.649 3.677 1.00 91.38 108 ASN A CA 1
ATOM 867 C C . ASN A 1 108 ? -9.453 9.815 4.883 1.00 91.38 108 ASN A C 1
ATOM 869 O O . ASN A 1 108 ? -10.632 9.878 5.255 1.00 91.38 108 ASN A O 1
ATOM 873 N N . ASN A 1 109 ? -8.547 9.093 5.552 1.00 94.00 109 ASN A N 1
ATOM 874 C CA . ASN A 1 109 ? -8.899 8.226 6.672 1.00 94.00 109 ASN A CA 1
ATOM 875 C C . ASN A 1 109 ? -9.311 9.043 7.910 1.00 94.00 109 ASN A C 1
ATOM 877 O O . ASN A 1 109 ? -8.589 9.912 8.403 1.00 94.00 109 ASN A O 1
ATOM 881 N N . ARG A 1 110 ? -10.524 8.786 8.410 1.00 94.38 110 ARG A N 1
ATOM 882 C CA . ARG A 1 110 ? -11.095 9.504 9.558 1.00 94.38 110 ARG A CA 1
ATOM 883 C C . ARG A 1 110 ? -10.360 9.202 10.864 1.00 94.38 110 ARG A C 1
ATOM 885 O O . ARG A 1 110 ? -10.200 10.121 11.658 1.00 94.38 110 ARG A O 1
ATOM 892 N N . ASP A 1 111 ? -9.908 7.966 11.058 1.00 95.19 111 ASP A N 1
ATOM 893 C CA . ASP A 1 111 ? -9.163 7.560 12.253 1.00 95.19 111 ASP A CA 1
ATOM 894 C C . ASP A 1 111 ? -7.770 8.214 12.270 1.00 95.19 111 ASP A C 1
ATOM 896 O O . ASP A 1 111 ? -7.293 8.643 13.310 1.00 95.19 111 ASP A O 1
ATOM 900 N N . PHE A 1 112 ? -7.139 8.426 11.110 1.00 94.81 112 PHE A N 1
ATOM 901 C CA . PHE A 1 112 ? -5.912 9.232 11.059 1.00 94.81 112 PHE A CA 1
ATOM 902 C C . PHE A 1 112 ? -6.179 10.697 11.431 1.00 94.81 112 PHE A C 1
ATOM 904 O O . PHE A 1 112 ? -5.425 11.321 12.176 1.00 94.81 112 PHE A O 1
ATOM 911 N N . ARG A 1 113 ? -7.298 11.249 10.950 1.00 94.44 113 ARG A N 1
ATOM 912 C CA . ARG A 1 113 ? -7.721 12.622 11.253 1.00 94.44 113 ARG A CA 1
ATOM 913 C C . ARG A 1 113 ? -8.251 12.823 12.676 1.00 94.44 113 ARG A C 1
ATOM 915 O O . ARG A 1 113 ? -8.481 13.977 13.037 1.00 94.44 113 ARG A O 1
ATOM 922 N N . SER A 1 114 ? -8.454 11.776 13.475 1.00 95.25 114 SER A N 1
ATOM 923 C CA . SER A 1 114 ? -8.839 11.917 14.888 1.00 95.25 114 SER A CA 1
ATOM 924 C C . SER A 1 114 ? -7.635 12.083 15.824 1.00 95.25 114 SER A C 1
ATOM 926 O O . SER A 1 114 ? -7.812 12.497 16.966 1.00 95.25 114 SER A O 1
ATOM 928 N N . LEU A 1 115 ? -6.416 11.800 15.353 1.00 94.06 115 LEU A N 1
ATOM 929 C CA . LEU A 1 115 ? -5.175 11.948 16.121 1.00 94.06 115 LEU A CA 1
ATOM 930 C C . LEU A 1 115 ? -4.725 13.415 16.219 1.00 94.06 115 LEU A C 1
ATOM 932 O O . LEU A 1 115 ? -5.156 14.246 15.416 1.00 94.06 115 LEU A O 1
ATOM 936 N N . SER A 1 116 ? -3.829 13.748 17.151 1.00 94.19 116 SER A N 1
ATOM 937 C CA . SER A 1 116 ? -3.193 15.076 17.197 1.00 94.19 116 SER A CA 1
ATOM 938 C C . SER A 1 116 ? -2.303 15.312 15.968 1.00 94.19 116 SER A C 1
ATOM 940 O O . SER A 1 116 ? -1.948 14.375 15.250 1.00 94.19 116 SER A O 1
ATOM 942 N N . ILE A 1 117 ? -1.967 16.570 15.676 1.00 93.38 117 ILE A N 1
ATOM 943 C CA . ILE A 1 117 ? -1.112 16.907 14.523 1.00 93.38 117 ILE A CA 1
ATOM 944 C C . ILE A 1 117 ? 0.283 16.295 14.712 1.00 93.38 117 ILE A C 1
ATOM 946 O O . ILE A 1 117 ? 0.874 15.772 13.765 1.00 93.38 117 ILE A O 1
ATOM 950 N N . GLU A 1 118 ? 0.766 16.306 15.949 1.00 91.56 118 GLU A N 1
ATOM 951 C CA . GLU A 1 118 ? 2.037 15.738 16.375 1.00 91.56 118 GLU A CA 1
ATOM 952 C C . GLU A 1 118 ? 2.049 14.220 16.159 1.00 91.56 118 GLU A C 1
ATOM 954 O O . GLU A 1 118 ? 2.928 13.709 15.462 1.00 91.56 118 GLU A O 1
ATOM 959 N N . ASP A 1 119 ? 1.028 13.505 16.650 1.00 90.69 119 ASP A N 1
ATOM 960 C CA . ASP A 1 119 ? 0.933 12.047 16.501 1.00 90.69 119 ASP A CA 1
ATOM 961 C C . ASP A 1 119 ? 0.795 11.643 15.025 1.00 90.69 119 ASP A C 1
ATOM 963 O O . ASP A 1 119 ? 1.430 10.684 14.581 1.00 90.69 119 ASP A O 1
ATOM 967 N N . ARG A 1 120 ? 0.034 12.409 14.228 1.00 92.88 120 ARG A N 1
ATOM 968 C CA . ARG A 1 120 ? -0.066 12.206 12.771 1.00 92.88 120 ARG A CA 1
ATOM 969 C C . ARG A 1 120 ? 1.286 12.327 12.081 1.00 92.88 120 ARG A C 1
ATOM 971 O O . ARG A 1 120 ? 1.595 11.506 11.220 1.00 92.88 120 ARG A O 1
ATOM 978 N N . SER A 1 121 ? 2.074 13.339 12.442 1.00 90.94 121 SER A N 1
ATOM 979 C CA . SER A 1 121 ? 3.407 13.563 11.872 1.00 90.94 121 SER A CA 1
ATOM 980 C C . SER A 1 121 ? 4.352 12.405 12.200 1.00 90.94 121 SER A C 1
ATOM 982 O O . SER A 1 121 ? 4.994 11.856 11.301 1.00 90.94 121 SER A O 1
ATOM 984 N N . ILE A 1 122 ? 4.365 11.970 13.466 1.00 89.25 122 ILE A N 1
ATOM 985 C CA . ILE A 1 122 ? 5.174 10.834 13.930 1.00 89.25 122 ILE A CA 1
ATOM 986 C C . ILE A 1 122 ? 4.791 9.562 13.166 1.00 89.25 122 ILE A C 1
ATOM 988 O O . ILE A 1 122 ? 5.656 8.885 12.607 1.00 89.25 122 ILE A O 1
ATOM 992 N N . ILE A 1 123 ? 3.495 9.250 13.101 1.00 90.00 123 ILE A N 1
ATOM 993 C CA . ILE A 1 123 ? 2.994 8.069 12.393 1.00 90.00 123 ILE A CA 1
ATOM 994 C C . ILE A 1 123 ? 3.382 8.113 10.924 1.00 90.00 123 ILE A C 1
ATOM 996 O O . ILE A 1 123 ? 3.948 7.141 10.421 1.00 90.00 123 ILE A O 1
ATOM 1000 N N . LEU A 1 124 ? 3.107 9.228 10.244 1.00 90.25 124 LEU A N 1
ATOM 1001 C CA . LEU A 1 124 ? 3.375 9.365 8.820 1.00 90.25 124 LEU A CA 1
ATOM 1002 C C . LEU A 1 124 ? 4.863 9.155 8.529 1.00 90.25 124 LEU A C 1
ATOM 1004 O O . LEU A 1 124 ? 5.201 8.364 7.651 1.00 90.25 124 LEU A O 1
ATOM 1008 N N . HIS A 1 125 ? 5.745 9.796 9.303 1.00 87.62 125 HIS A N 1
ATOM 1009 C CA . HIS A 1 125 ? 7.193 9.653 9.155 1.00 87.62 125 HIS A CA 1
ATOM 1010 C C . HIS A 1 125 ? 7.646 8.193 9.284 1.00 87.62 125 HIS A C 1
ATOM 1012 O O . HIS A 1 125 ? 8.476 7.722 8.507 1.00 87.62 125 HIS A O 1
ATOM 1018 N N . ASN A 1 126 ? 7.053 7.456 10.222 1.00 86.19 126 ASN A N 1
ATOM 1019 C CA . ASN A 1 126 ? 7.436 6.077 10.491 1.00 86.19 126 ASN A CA 1
ATOM 1020 C C . ASN A 1 126 ? 6.875 5.079 9.487 1.00 86.19 126 ASN A C 1
ATOM 1022 O O . ASN A 1 126 ? 7.532 4.091 9.179 1.00 86.19 126 ASN A O 1
ATOM 1026 N N . THR A 1 127 ? 5.649 5.279 9.019 1.00 89.56 127 THR A N 1
ATOM 1027 C CA . THR A 1 127 ? 4.891 4.216 8.345 1.00 89.56 127 THR A CA 1
ATOM 1028 C C . THR A 1 127 ? 4.804 4.412 6.833 1.00 89.56 127 THR A C 1
ATOM 1030 O O . THR A 1 127 ? 4.643 3.427 6.107 1.00 89.56 127 THR A O 1
ATOM 1033 N N . ILE A 1 128 ? 5.014 5.632 6.313 1.00 88.94 128 ILE A N 1
ATOM 1034 C CA . ILE A 1 128 ? 4.856 5.941 4.880 1.00 88.94 128 ILE A CA 1
ATOM 1035 C C . ILE A 1 128 ? 5.730 5.073 3.969 1.00 88.94 128 ILE A C 1
ATOM 1037 O O . ILE A 1 128 ? 5.256 4.601 2.937 1.00 88.94 128 ILE A O 1
ATOM 1041 N N . VAL A 1 129 ? 6.978 4.796 4.361 1.00 86.31 129 VAL A N 1
ATOM 1042 C CA . VAL A 1 129 ? 7.896 3.962 3.570 1.00 86.31 129 VAL A CA 1
ATOM 1043 C C . VAL A 1 129 ? 7.427 2.506 3.544 1.00 86.31 129 VAL A C 1
ATOM 1045 O O . VAL A 1 129 ? 7.480 1.857 2.500 1.00 86.31 129 VAL A O 1
ATOM 1048 N N . HIS A 1 130 ? 6.932 1.981 4.667 1.00 86.50 130 HIS A N 1
ATOM 1049 C CA . HIS A 1 130 ? 6.451 0.599 4.752 1.00 86.50 130 HIS A CA 1
ATOM 1050 C C . HIS A 1 130 ? 5.179 0.389 3.932 1.00 86.50 130 HIS A C 1
ATOM 1052 O O . HIS A 1 130 ? 5.107 -0.561 3.151 1.00 86.50 130 HIS A O 1
ATOM 1058 N N . ILE A 1 131 ? 4.220 1.311 4.052 1.00 90.62 131 ILE A N 1
ATOM 1059 C CA . ILE A 1 131 ? 3.015 1.331 3.216 1.00 90.62 131 ILE A CA 1
ATOM 1060 C C . ILE A 1 131 ? 3.397 1.438 1.754 1.00 90.62 131 ILE A C 1
ATOM 1062 O O . ILE A 1 131 ? 2.941 0.631 0.951 1.00 90.62 131 ILE A O 1
ATOM 1066 N N . GLY A 1 132 ? 4.252 2.407 1.423 1.00 89.50 132 GLY A N 1
ATOM 1067 C CA . GLY A 1 132 ? 4.681 2.665 0.060 1.00 89.50 132 GLY A CA 1
ATOM 1068 C C . GLY A 1 132 ? 5.316 1.447 -0.588 1.00 89.50 132 GLY A C 1
ATOM 1069 O O . GLY A 1 132 ? 4.985 1.096 -1.719 1.00 89.50 132 GLY A O 1
ATOM 1070 N N . ASN A 1 133 ? 6.169 0.746 0.156 1.00 86.88 133 ASN A N 1
ATOM 1071 C CA . ASN A 1 133 ? 6.766 -0.495 -0.304 1.00 86.88 133 ASN A CA 1
ATOM 1072 C C . ASN A 1 133 ? 5.718 -1.594 -0.497 1.00 86.88 133 ASN A C 1
ATOM 1074 O O . ASN A 1 133 ? 5.719 -2.234 -1.549 1.00 86.88 133 ASN A O 1
ATOM 1078 N N . LEU A 1 134 ? 4.831 -1.830 0.474 1.00 88.19 134 LEU A N 1
ATOM 1079 C CA . LEU A 1 134 ? 3.849 -2.910 0.367 1.00 88.19 134 LEU A CA 1
ATOM 1080 C C . LEU A 1 134 ? 2.850 -2.653 -0.772 1.00 88.19 134 LEU A C 1
ATOM 1082 O O . LEU A 1 134 ? 2.637 -3.538 -1.600 1.00 88.19 134 LEU A O 1
ATOM 1086 N N . SER A 1 135 ? 2.287 -1.444 -0.859 1.00 90.00 135 SER A N 1
ATOM 1087 C CA . SER A 1 135 ? 1.326 -1.073 -1.904 1.00 90.00 135 SER A CA 1
ATOM 1088 C C . SER A 1 135 ? 1.951 -1.090 -3.297 1.00 90.00 135 SER A C 1
ATOM 1090 O O . SER A 1 135 ? 1.345 -1.621 -4.228 1.00 90.00 135 SER A O 1
ATOM 1092 N N . SER A 1 136 ? 3.189 -0.601 -3.437 1.00 89.88 136 SER A N 1
ATOM 1093 C CA . SER A 1 136 ? 3.914 -0.672 -4.706 1.00 89.88 136 SER A CA 1
ATOM 1094 C C . SER A 1 136 ? 4.154 -2.122 -5.104 1.00 89.88 136 SER A C 1
ATOM 1096 O O . SER A 1 136 ? 3.830 -2.495 -6.222 1.00 89.88 136 SER A O 1
ATOM 1098 N N . ASN A 1 137 ? 4.647 -2.975 -4.196 1.00 88.62 137 ASN A N 1
ATOM 1099 C CA . ASN A 1 137 ? 4.850 -4.396 -4.501 1.00 88.62 137 ASN A CA 1
ATOM 1100 C C . ASN A 1 137 ? 3.547 -5.084 -4.926 1.00 88.62 137 ASN A C 1
ATOM 1102 O O . ASN A 1 137 ? 3.559 -5.856 -5.880 1.00 88.62 137 ASN A O 1
ATOM 1106 N N . PHE A 1 138 ? 2.429 -4.773 -4.271 1.00 89.69 138 PHE A N 1
ATOM 1107 C CA . PHE A 1 138 ? 1.123 -5.299 -4.654 1.00 89.69 138 PHE A CA 1
ATOM 1108 C C . PHE A 1 138 ? 0.711 -4.867 -6.073 1.00 89.69 138 PHE A C 1
ATOM 1110 O O . PHE A 1 138 ? 0.332 -5.709 -6.885 1.00 89.69 138 PHE A O 1
ATOM 1117 N N . ILE A 1 139 ? 0.841 -3.580 -6.412 1.00 91.19 139 ILE A N 1
ATOM 1118 C CA . ILE A 1 139 ? 0.517 -3.078 -7.757 1.00 91.19 139 ILE A CA 1
ATOM 1119 C C . ILE A 1 139 ? 1.449 -3.693 -8.806 1.00 91.19 139 ILE A C 1
ATOM 1121 O O . ILE A 1 139 ? 0.973 -4.213 -9.814 1.00 91.19 139 ILE A O 1
ATOM 1125 N N . LEU A 1 140 ? 2.762 -3.694 -8.552 1.00 90.88 140 LEU A N 1
ATOM 1126 C CA . LEU A 1 140 ? 3.769 -4.272 -9.446 1.00 90.88 140 LEU A CA 1
ATOM 1127 C C . LEU A 1 140 ? 3.555 -5.776 -9.669 1.00 90.88 140 LEU A C 1
ATOM 1129 O O . LEU A 1 140 ? 3.811 -6.275 -10.767 1.00 90.88 140 LEU A O 1
ATOM 1133 N N . TYR A 1 141 ? 3.076 -6.492 -8.648 1.00 90.06 141 TYR A N 1
ATOM 1134 C CA . TYR A 1 141 ? 2.667 -7.888 -8.763 1.00 90.06 141 TYR A CA 1
ATOM 1135 C C . TYR A 1 141 ? 1.447 -8.041 -9.678 1.00 90.06 141 TYR A C 1
ATOM 1137 O O . TYR A 1 141 ? 1.503 -8.827 -10.623 1.00 90.06 141 TYR A O 1
ATOM 1145 N N . LYS A 1 142 ? 0.380 -7.257 -9.458 1.00 89.00 142 LYS A N 1
ATOM 1146 C CA . LYS A 1 142 ? -0.864 -7.338 -10.249 1.00 89.00 142 LYS A CA 1
ATOM 1147 C C . LYS A 1 142 ? -0.648 -7.064 -11.739 1.00 89.00 142 LYS A C 1
ATOM 1149 O O . LYS A 1 142 ? -1.281 -7.713 -12.561 1.00 89.00 142 LYS A O 1
ATOM 1154 N N . ILE A 1 143 ? 0.280 -6.174 -12.095 1.00 91.12 143 ILE A N 1
ATOM 1155 C CA . ILE A 1 143 ? 0.634 -5.908 -13.504 1.00 91.12 143 ILE A CA 1
ATOM 1156 C C . ILE A 1 143 ? 1.684 -6.882 -14.073 1.00 91.12 143 ILE A C 1
ATOM 1158 O O . ILE A 1 143 ? 2.134 -6.721 -15.207 1.00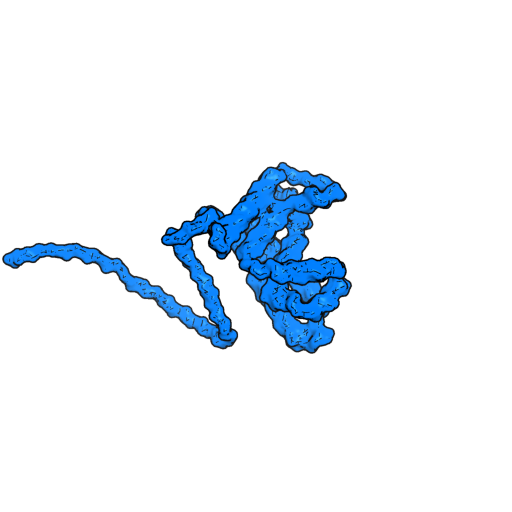 91.12 143 ILE A O 1
ATOM 1162 N N . GLY A 1 144 ? 2.141 -7.856 -13.281 1.00 88.75 144 GLY A N 1
ATOM 1163 C CA . GLY A 1 144 ? 3.128 -8.853 -13.692 1.00 88.75 144 GLY A CA 1
ATOM 1164 C C . GLY A 1 144 ? 4.560 -8.330 -13.851 1.00 88.75 144 GLY A C 1
ATOM 1165 O O . GLY A 1 144 ? 5.400 -9.047 -14.395 1.00 88.75 144 GLY A O 1
ATOM 1166 N N . LEU A 1 145 ? 4.884 -7.118 -13.378 1.00 90.38 145 LEU A N 1
ATOM 1167 C CA . LEU A 1 145 ? 6.246 -6.573 -13.483 1.00 90.38 145 LEU A CA 1
ATOM 1168 C C . LEU A 1 145 ? 7.241 -7.396 -12.660 1.00 90.38 145 LEU A C 1
ATOM 1170 O O . LEU A 1 145 ? 8.354 -7.653 -13.113 1.00 90.38 145 LEU A O 1
ATOM 1174 N N . LEU A 1 146 ? 6.812 -7.878 -11.491 1.00 87.75 146 LEU A N 1
ATOM 1175 C CA . LEU A 1 146 ? 7.624 -8.739 -10.623 1.00 87.75 146 LEU A CA 1
ATOM 1176 C C . LEU A 1 146 ? 7.906 -10.128 -11.224 1.00 87.75 146 LEU A C 1
ATOM 1178 O O . LEU A 1 146 ? 8.681 -10.884 -10.654 1.00 87.75 146 LEU A O 1
ATOM 1182 N N . ASN A 1 147 ? 7.325 -10.472 -12.376 1.00 86.38 147 ASN A N 1
ATOM 1183 C CA . ASN A 1 147 ? 7.645 -11.706 -13.099 1.00 86.38 147 ASN A CA 1
ATOM 1184 C C . ASN A 1 147 ? 8.684 -11.483 -14.212 1.00 86.38 147 ASN A C 1
ATOM 1186 O O . ASN A 1 147 ? 9.093 -12.436 -14.872 1.00 86.38 147 ASN A O 1
ATOM 1190 N N . GLN A 1 148 ? 9.125 -10.241 -14.439 1.00 88.06 148 GLN A N 1
ATOM 1191 C CA . GLN A 1 148 ? 10.073 -9.913 -15.501 1.00 88.06 148 GLN A CA 1
ATOM 1192 C C . GLN A 1 148 ? 11.506 -9.899 -14.962 1.00 88.06 148 GLN A C 1
ATOM 1194 O O . GLN A 1 148 ? 11.845 -9.094 -14.099 1.00 88.06 148 GLN A O 1
ATOM 1199 N N . SER A 1 149 ? 12.380 -10.760 -15.490 1.00 86.19 149 SER A N 1
ATOM 1200 C CA . SER A 1 149 ? 13.789 -10.818 -15.062 1.00 86.19 149 SER A CA 1
ATOM 1201 C C . SER A 1 149 ? 14.504 -9.476 -15.238 1.00 86.19 149 SER A C 1
ATOM 1203 O O . SER A 1 149 ? 15.141 -9.004 -14.303 1.00 86.19 149 SER A O 1
ATOM 1205 N N . GLY A 1 150 ? 14.281 -8.806 -16.374 1.00 87.38 150 GLY A N 1
ATOM 1206 C CA . GLY A 1 150 ? 14.892 -7.508 -16.673 1.00 87.38 150 GLY A CA 1
ATOM 1207 C C . GLY A 1 150 ? 14.503 -6.386 -15.705 1.00 87.38 150 GLY A C 1
ATOM 1208 O O . GLY A 1 150 ? 15.237 -5.409 -15.590 1.00 87.38 150 GLY A O 1
ATOM 1209 N N . PHE A 1 151 ? 13.387 -6.519 -14.978 1.00 89.19 151 PHE A N 1
ATOM 1210 C CA . PHE A 1 151 ? 13.065 -5.603 -13.884 1.00 89.19 151 PHE A CA 1
ATOM 1211 C C . PHE A 1 151 ? 14.034 -5.782 -12.713 1.00 89.19 151 PHE A C 1
ATOM 1213 O O . PHE A 1 151 ? 14.543 -4.795 -12.192 1.00 89.19 151 PHE A O 1
ATOM 1220 N N . TYR A 1 152 ? 14.325 -7.028 -12.324 1.00 87.50 152 TYR A N 1
ATOM 1221 C CA . TYR A 1 152 ? 15.251 -7.320 -11.229 1.00 87.50 152 TYR A CA 1
ATOM 1222 C C . TYR A 1 152 ? 16.679 -6.890 -11.546 1.00 87.50 152 TYR A C 1
ATOM 1224 O O . TYR A 1 152 ? 17.301 -6.244 -10.705 1.00 87.50 152 TYR A O 1
ATOM 1232 N N . ASP A 1 153 ? 17.139 -7.158 -12.768 1.00 85.69 153 ASP A N 1
ATOM 1233 C CA . ASP A 1 153 ? 18.463 -6.737 -13.242 1.00 85.69 153 ASP A CA 1
ATOM 1234 C C . ASP A 1 153 ? 18.618 -5.208 -13.164 1.00 85.69 153 ASP A C 1
ATOM 1236 O O . ASP A 1 153 ? 19.678 -4.677 -12.838 1.00 85.69 153 ASP A O 1
ATOM 1240 N N . ALA A 1 154 ? 17.534 -4.478 -13.432 1.00 86.19 154 ALA A N 1
ATOM 1241 C CA . ALA A 1 154 ? 17.530 -3.025 -13.405 1.00 86.19 154 ALA A CA 1
ATOM 1242 C C . ALA A 1 154 ? 17.490 -2.417 -11.998 1.00 86.19 154 ALA A C 1
ATOM 1244 O O . ALA A 1 154 ? 18.054 -1.338 -11.790 1.00 86.19 154 ALA A O 1
ATOM 1245 N N . ILE A 1 155 ? 16.804 -3.061 -11.049 1.00 87.62 155 ILE A N 1
ATOM 1246 C CA . ILE A 1 155 ? 16.721 -2.569 -9.666 1.00 87.62 155 ILE A CA 1
ATOM 1247 C C . ILE A 1 155 ? 17.917 -2.982 -8.812 1.00 87.62 155 ILE A C 1
ATOM 1249 O O . ILE A 1 155 ? 18.199 -2.317 -7.819 1.00 87.62 155 ILE A O 1
ATOM 1253 N N . GLU A 1 156 ? 18.652 -4.028 -9.195 1.00 85.75 156 GLU A N 1
ATOM 1254 C CA . GLU A 1 156 ? 19.847 -4.487 -8.476 1.00 85.75 156 GLU A CA 1
ATOM 1255 C C . GLU A 1 156 ? 20.929 -3.403 -8.368 1.00 85.75 156 GLU A C 1
ATOM 1257 O O . GLU A 1 156 ? 21.681 -3.371 -7.396 1.00 85.75 156 GLU A O 1
ATOM 1262 N N . SER A 1 157 ? 20.952 -2.440 -9.295 1.00 81.12 157 SER A N 1
ATOM 1263 C CA . SER A 1 157 ? 21.918 -1.340 -9.262 1.00 81.12 157 SER A CA 1
ATOM 1264 C C . SER A 1 157 ? 21.654 -0.296 -8.167 1.00 81.12 157 SER A C 1
ATOM 1266 O O . SER A 1 157 ? 22.523 0.536 -7.916 1.00 81.12 157 SER A O 1
ATOM 1268 N N . PHE A 1 158 ? 20.465 -0.275 -7.551 1.00 83.56 158 PHE A N 1
ATOM 1269 C CA . PHE A 1 158 ? 20.105 0.727 -6.534 1.00 83.56 158 PHE A CA 1
ATOM 1270 C C . PHE A 1 158 ? 19.299 0.183 -5.345 1.00 83.56 158 PHE A C 1
ATOM 1272 O O . PHE A 1 158 ? 19.098 0.900 -4.365 1.00 83.56 158 PHE A O 1
ATOM 1279 N N . ILE A 1 159 ? 18.855 -1.074 -5.389 1.00 82.81 159 ILE A N 1
ATOM 1280 C CA . ILE A 1 159 ? 18.206 -1.760 -4.272 1.00 82.81 159 ILE A CA 1
ATOM 1281 C C . ILE A 1 159 ? 19.217 -2.704 -3.609 1.00 82.81 159 ILE A C 1
ATOM 1283 O O . ILE A 1 159 ? 19.877 -3.473 -4.305 1.00 82.81 159 ILE A O 1
ATOM 1287 N N . PRO A 1 160 ? 19.325 -2.717 -2.264 1.00 82.50 160 PRO A N 1
ATOM 1288 C CA . PRO A 1 160 ? 20.231 -3.630 -1.581 1.00 82.50 160 PRO A CA 1
ATOM 1289 C C . PRO A 1 160 ? 19.952 -5.099 -1.957 1.00 82.50 160 PRO A C 1
ATOM 1291 O O . PRO A 1 160 ? 18.791 -5.517 -1.892 1.00 82.50 160 PRO A O 1
ATOM 1294 N N . PRO A 1 161 ? 20.981 -5.926 -2.231 1.00 80.75 161 PRO A N 1
ATOM 1295 C CA . PRO A 1 161 ? 20.802 -7.299 -2.723 1.00 80.75 161 PRO A CA 1
ATOM 1296 C C . PRO A 1 161 ? 19.888 -8.171 -1.852 1.00 80.75 161 PRO A C 1
ATOM 1298 O O . PRO A 1 161 ? 19.133 -8.996 -2.354 1.00 80.75 161 PRO A O 1
ATOM 1301 N N . ARG A 1 162 ? 19.880 -7.945 -0.532 1.00 81.38 162 ARG A N 1
ATOM 1302 C CA . ARG A 1 162 ? 19.013 -8.654 0.429 1.00 81.38 162 ARG A CA 1
ATOM 1303 C C . ARG A 1 162 ? 17.508 -8.409 0.238 1.00 81.38 162 ARG A C 1
ATOM 1305 O O . ARG A 1 162 ? 16.699 -9.226 0.673 1.00 81.38 162 ARG A O 1
ATOM 1312 N N . VAL A 1 163 ? 17.123 -7.295 -0.386 1.00 80.12 163 VAL A N 1
ATOM 1313 C CA . VAL A 1 163 ? 15.718 -6.884 -0.547 1.00 80.12 163 VAL A CA 1
ATOM 1314 C C . VAL A 1 163 ? 15.064 -7.604 -1.724 1.00 80.12 163 VAL A C 1
ATOM 1316 O O . VAL A 1 163 ? 13.890 -7.956 -1.640 1.00 80.12 163 VAL A O 1
ATOM 1319 N N . ILE A 1 164 ? 15.812 -7.903 -2.789 1.00 81.19 164 ILE A N 1
ATOM 1320 C CA . ILE A 1 164 ? 15.273 -8.538 -4.002 1.00 81.19 164 ILE A CA 1
ATOM 1321 C C . ILE A 1 164 ? 14.692 -9.941 -3.725 1.00 81.19 164 ILE A C 1
ATOM 1323 O O . ILE A 1 164 ? 13.535 -10.182 -4.083 1.00 81.19 164 ILE A O 1
ATOM 1327 N N . PRO A 1 165 ? 15.399 -10.869 -3.044 1.00 83.00 165 PRO A N 1
ATOM 1328 C CA . PRO A 1 165 ? 14.839 -12.173 -2.683 1.00 83.00 165 PRO A CA 1
ATOM 1329 C C . PRO A 1 165 ? 13.638 -12.068 -1.739 1.00 83.00 165 PRO A C 1
ATOM 1331 O O . PRO A 1 165 ? 12.734 -12.902 -1.784 1.00 83.00 165 PRO A O 1
ATOM 1334 N N . PHE A 1 166 ? 13.614 -11.056 -0.867 1.00 79.94 166 PHE A N 1
ATOM 1335 C CA . PHE A 1 166 ? 12.463 -10.797 -0.008 1.00 79.94 166 PHE A CA 1
ATOM 1336 C C . PHE A 1 166 ? 11.251 -10.342 -0.830 1.00 79.94 166 PHE A C 1
ATOM 1338 O O . PHE A 1 166 ? 10.190 -10.947 -0.706 1.00 79.94 166 PHE A O 1
ATOM 1345 N N . ALA A 1 167 ? 11.422 -9.370 -1.728 1.00 78.44 167 ALA A N 1
ATOM 1346 C CA . ALA A 1 167 ? 10.365 -8.889 -2.614 1.00 78.44 167 ALA A CA 1
ATOM 1347 C C . ALA A 1 167 ? 9.795 -10.012 -3.496 1.00 78.44 167 ALA A C 1
ATOM 1349 O O . ALA A 1 167 ? 8.580 -10.158 -3.579 1.00 78.44 167 ALA A O 1
ATOM 1350 N N . LYS A 1 168 ? 10.653 -10.874 -4.070 1.00 79.69 168 LYS A N 1
ATOM 1351 C CA . LYS A 1 168 ? 10.227 -12.067 -4.830 1.00 79.69 168 LYS A CA 1
ATOM 1352 C C . LYS A 1 168 ? 9.371 -13.020 -3.991 1.00 79.69 168 LYS A C 1
ATOM 1354 O O . LYS A 1 168 ? 8.315 -13.452 -4.439 1.00 79.69 168 LYS A O 1
ATOM 1359 N N . ARG A 1 169 ? 9.803 -13.334 -2.763 1.00 81.31 169 ARG A N 1
ATOM 1360 C CA . ARG A 1 169 ? 9.049 -14.213 -1.847 1.00 81.31 169 ARG A CA 1
ATOM 1361 C C . ARG A 1 169 ? 7.741 -13.594 -1.367 1.00 81.31 169 ARG A C 1
ATOM 1363 O O . ARG A 1 169 ? 6.787 -14.322 -1.123 1.00 81.31 169 ARG A O 1
ATOM 1370 N N . MET A 1 170 ? 7.701 -12.275 -1.199 1.00 74.88 170 MET A N 1
ATOM 1371 C CA . MET A 1 170 ? 6.468 -11.572 -0.862 1.00 74.88 170 MET A CA 1
ATOM 1372 C C . MET A 1 170 ? 5.508 -11.578 -2.046 1.00 74.88 170 MET A C 1
ATOM 1374 O O . MET A 1 170 ? 4.352 -11.923 -1.857 1.00 74.88 170 MET A O 1
ATOM 1378 N N . ALA A 1 171 ? 5.984 -11.299 -3.261 1.00 75.56 171 ALA A N 1
ATOM 1379 C CA . ALA A 1 171 ? 5.173 -11.302 -4.478 1.00 75.56 171 ALA A CA 1
ATOM 1380 C C . ALA A 1 171 ? 4.390 -12.609 -4.667 1.00 75.56 171 ALA A C 1
ATOM 1382 O O . ALA A 1 171 ? 3.194 -12.573 -4.929 1.00 75.56 171 ALA A O 1
ATOM 1383 N N . THR A 1 172 ? 5.018 -13.765 -4.435 1.00 74.00 172 THR A N 1
ATOM 1384 C CA . THR A 1 172 ? 4.336 -15.069 -4.545 1.00 74.00 172 THR A CA 1
ATOM 1385 C C . THR A 1 172 ? 3.294 -15.325 -3.454 1.00 74.00 172 THR A C 1
ATOM 1387 O O . THR A 1 172 ? 2.488 -16.239 -3.584 1.00 74.00 172 THR A O 1
ATOM 1390 N N . ARG A 1 173 ? 3.295 -14.526 -2.382 1.00 73.19 173 ARG A N 1
ATOM 1391 C CA . ARG A 1 173 ? 2.311 -14.555 -1.289 1.00 73.19 173 ARG A CA 1
ATOM 1392 C C . ARG A 1 173 ? 1.302 -13.403 -1.372 1.00 73.19 173 ARG A C 1
ATOM 1394 O O . ARG A 1 173 ? 0.385 -13.352 -0.560 1.00 73.19 173 ARG A O 1
ATOM 1401 N N . LEU A 1 174 ? 1.478 -12.482 -2.324 1.00 65.50 174 LEU A N 1
ATOM 1402 C CA . LEU A 1 174 ? 0.644 -11.295 -2.537 1.00 65.50 174 LEU A CA 1
ATOM 1403 C C . LEU A 1 174 ? -0.517 -11.550 -3.510 1.00 65.50 174 LEU A C 1
ATOM 1405 O O . LEU A 1 174 ? -1.088 -10.592 -4.036 1.00 65.50 174 LEU A O 1
ATOM 1409 N N . ASP A 1 175 ? -0.943 -12.803 -3.696 1.00 69.81 175 ASP A N 1
ATOM 1410 C CA . ASP A 1 175 ? -2.232 -13.102 -4.335 1.00 69.81 175 ASP A CA 1
ATOM 1411 C C . ASP A 1 175 ? -3.407 -12.823 -3.383 1.00 69.81 175 ASP A C 1
ATOM 1413 O O . ASP A 1 175 ? -4.271 -13.649 -3.108 1.00 69.81 175 ASP A O 1
ATOM 1417 N N . MET A 1 176 ? -3.380 -11.634 -2.791 1.00 73.19 176 MET A N 1
ATOM 1418 C CA . MET A 1 176 ? -4.416 -11.157 -1.903 1.00 73.19 176 MET A CA 1
ATOM 1419 C C . MET A 1 176 ? -5.472 -10.409 -2.705 1.00 73.19 176 MET A C 1
ATOM 1421 O O . MET A 1 176 ? -5.194 -9.722 -3.697 1.00 73.19 176 MET A O 1
ATOM 1425 N N . ASP A 1 177 ? -6.702 -10.517 -2.223 1.00 84.75 177 ASP A N 1
ATOM 1426 C CA . ASP A 1 177 ? -7.788 -9.646 -2.632 1.00 84.75 177 ASP A CA 1
ATOM 1427 C C . ASP A 1 177 ? -7.478 -8.184 -2.253 1.00 84.75 177 ASP A C 1
ATOM 1429 O O . ASP A 1 177 ? -6.845 -7.903 -1.231 1.00 84.75 177 ASP A O 1
ATOM 1433 N N . MET A 1 178 ? -7.940 -7.245 -3.079 1.00 87.69 178 MET A N 1
ATOM 1434 C CA . MET A 1 178 ? -7.726 -5.807 -2.894 1.00 87.69 178 MET A CA 1
ATOM 1435 C C . MET A 1 178 ? -8.194 -5.296 -1.525 1.00 87.69 178 MET A C 1
ATOM 1437 O O . MET A 1 178 ? -7.548 -4.439 -0.921 1.00 87.69 178 MET A O 1
ATOM 1441 N N . ILE A 1 179 ? -9.304 -5.831 -1.015 1.00 91.31 179 ILE A N 1
ATOM 1442 C CA . ILE A 1 179 ? -9.862 -5.458 0.284 1.00 91.31 179 ILE A CA 1
ATOM 1443 C C . ILE A 1 179 ? -8.901 -5.880 1.400 1.00 91.31 179 ILE A C 1
ATOM 1445 O O . ILE A 1 179 ? -8.584 -5.069 2.267 1.00 91.31 179 ILE A O 1
ATOM 1449 N N . ILE A 1 180 ? -8.364 -7.105 1.334 1.00 91.50 180 ILE A N 1
ATOM 1450 C CA . ILE A 1 180 ? -7.361 -7.610 2.291 1.00 91.50 180 ILE A CA 1
ATOM 1451 C C . ILE A 1 180 ? -6.112 -6.729 2.252 1.00 91.50 180 ILE A C 1
ATOM 1453 O O . ILE A 1 180 ? -5.588 -6.338 3.292 1.00 91.50 180 ILE A O 1
ATOM 1457 N N . MET A 1 181 ? -5.664 -6.367 1.050 1.00 91.31 181 MET A N 1
ATOM 1458 C CA . MET A 1 181 ? -4.508 -5.498 0.880 1.00 91.31 181 MET A CA 1
ATOM 1459 C C . MET A 1 181 ? -4.723 -4.129 1.543 1.00 91.31 181 MET A C 1
ATOM 1461 O O . MET A 1 181 ? -3.878 -3.676 2.312 1.00 91.31 181 MET A O 1
ATOM 1465 N N . LYS A 1 182 ? -5.868 -3.479 1.304 1.00 92.31 182 LYS A N 1
ATOM 1466 C CA . LYS A 1 182 ? -6.201 -2.183 1.922 1.00 92.31 182 LYS A CA 1
ATOM 1467 C C . LYS A 1 182 ? -6.321 -2.274 3.445 1.00 92.31 182 LYS A C 1
ATOM 1469 O O . LYS A 1 182 ? -5.869 -1.367 4.140 1.00 92.31 182 LYS A O 1
ATOM 1474 N N . LEU A 1 183 ? -6.870 -3.372 3.959 1.00 94.00 183 LEU A N 1
ATOM 1475 C CA . LEU A 1 183 ? -6.922 -3.665 5.392 1.00 94.00 183 LEU A CA 1
ATOM 1476 C C . LEU A 1 183 ? -5.516 -3.793 6.001 1.00 94.00 183 LEU A C 1
ATOM 1478 O O . LEU A 1 183 ? -5.234 -3.164 7.020 1.00 94.00 183 LEU A O 1
ATOM 1482 N N . PHE A 1 184 ? -4.597 -4.505 5.341 1.00 92.44 184 PHE A N 1
ATOM 1483 C CA . PHE A 1 184 ? -3.201 -4.568 5.783 1.00 92.44 184 PHE A CA 1
ATOM 1484 C C . PHE A 1 184 ? -2.489 -3.222 5.710 1.00 92.44 184 PHE A C 1
ATOM 1486 O O . PHE A 1 184 ? -1.735 -2.892 6.626 1.00 92.44 184 PHE A O 1
ATOM 1493 N N . LEU A 1 185 ? -2.745 -2.422 4.671 1.00 92.69 185 LEU A N 1
ATOM 1494 C CA . LEU A 1 185 ? -2.219 -1.061 4.609 1.00 92.69 185 LEU A CA 1
ATOM 1495 C C . LEU A 1 185 ? -2.707 -0.234 5.801 1.00 92.69 185 LEU A C 1
ATOM 1497 O O . LEU A 1 185 ? -1.878 0.406 6.433 1.00 92.69 185 LEU A O 1
ATOM 1501 N N . ALA A 1 186 ? -3.992 -0.311 6.167 1.00 94.12 186 ALA A N 1
ATOM 1502 C CA . ALA A 1 186 ? -4.519 0.381 7.344 1.00 94.12 186 ALA A CA 1
ATOM 1503 C C . ALA A 1 186 ? -3.839 -0.072 8.647 1.00 94.12 186 ALA A C 1
ATOM 1505 O O . ALA A 1 186 ? -3.416 0.771 9.432 1.00 94.12 186 ALA A O 1
ATOM 1506 N N . ILE A 1 187 ? -3.665 -1.383 8.859 1.00 93.81 187 ILE A N 1
ATOM 1507 C CA . ILE A 1 187 ? -2.949 -1.907 10.037 1.00 93.81 187 ILE A CA 1
ATOM 1508 C C . ILE A 1 187 ? -1.520 -1.353 10.099 1.00 93.81 187 ILE A C 1
ATOM 1510 O O . ILE A 1 187 ? -1.057 -0.951 11.167 1.00 93.81 187 ILE A O 1
ATOM 1514 N N . LEU A 1 188 ? -0.819 -1.320 8.962 1.00 91.75 188 LEU A N 1
ATOM 1515 C CA . LEU A 1 188 ? 0.543 -0.796 8.890 1.00 91.75 188 LEU A CA 1
ATOM 1516 C C . LEU A 1 188 ? 0.602 0.719 9.105 1.00 91.75 188 LEU A C 1
ATOM 1518 O O . LEU A 1 188 ? 1.539 1.179 9.754 1.00 91.75 188 LEU A O 1
ATOM 1522 N N . SER A 1 189 ? -0.393 1.479 8.636 1.00 91.94 189 SER A N 1
ATOM 1523 C CA . SER A 1 189 ? -0.491 2.927 8.873 1.00 91.94 189 SER A CA 1
ATOM 1524 C C . SER A 1 189 ? -0.547 3.296 10.335 1.00 91.94 189 SER A C 1
ATOM 1526 O O . SER A 1 189 ? -0.071 4.359 10.695 1.00 91.94 189 SER A O 1
ATOM 1528 N N . PHE A 1 190 ? -1.142 2.455 11.172 1.00 91.75 190 PHE A N 1
ATOM 1529 C CA . PHE A 1 190 ? -1.278 2.719 12.604 1.00 91.75 190 PHE A CA 1
ATOM 1530 C C . PHE A 1 190 ? -0.316 1.869 13.440 1.00 91.75 190 PHE A C 1
ATOM 1532 O O . PHE A 1 190 ? -0.473 1.754 14.651 1.00 91.75 190 PHE A O 1
ATOM 1539 N N . SER A 1 191 ? 0.691 1.263 12.802 1.00 86.88 191 SER A N 1
ATOM 1540 C CA . SER A 1 191 ? 1.653 0.413 13.489 1.00 86.88 191 SER A CA 1
ATOM 1541 C C . SER A 1 191 ? 2.648 1.226 14.313 1.00 86.88 191 SER A C 1
AT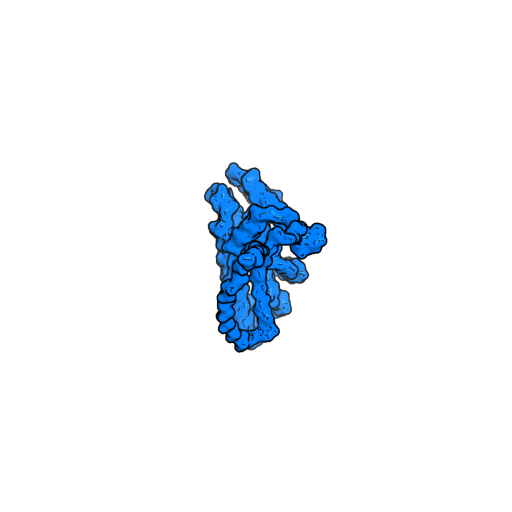OM 1543 O O . SER A 1 191 ? 3.308 2.139 13.817 1.00 86.88 191 SER A O 1
ATOM 1545 N N . THR A 1 192 ? 2.833 0.813 15.563 1.00 77.81 192 THR A N 1
ATOM 1546 C CA . THR A 1 192 ? 3.863 1.328 16.475 1.00 77.81 192 THR A CA 1
ATOM 1547 C C . THR A 1 192 ? 5.186 0.556 16.379 1.00 77.81 192 THR A C 1
ATOM 1549 O O . THR A 1 192 ? 6.093 0.797 17.173 1.00 77.81 192 THR A O 1
ATOM 1552 N N . PHE A 1 193 ? 5.338 -0.348 15.397 1.00 68.94 193 PHE A N 1
ATOM 1553 C CA . PHE A 1 193 ? 6.490 -1.255 15.259 1.00 68.94 193 PHE A CA 1
ATOM 1554 C C . PHE A 1 193 ? 7.846 -0.535 15.265 1.00 68.94 193 PHE A C 1
ATOM 1556 O O . PHE A 1 193 ? 8.799 -1.015 15.883 1.00 68.94 193 PHE A O 1
ATOM 1563 N N . ASN A 1 194 ? 7.934 0.636 14.627 1.00 60.94 194 ASN A N 1
ATOM 1564 C CA . ASN A 1 194 ? 9.178 1.407 14.590 1.00 60.94 194 ASN A CA 1
ATOM 1565 C C . ASN A 1 194 ? 9.544 2.026 15.943 1.00 60.94 194 ASN A C 1
ATOM 1567 O O . ASN A 1 194 ? 10.723 2.221 16.217 1.00 60.94 194 ASN A O 1
ATOM 1571 N N . SER A 1 195 ? 8.556 2.264 16.805 1.00 57.91 195 SER A N 1
ATOM 1572 C CA . SER A 1 195 ? 8.749 2.790 18.158 1.00 57.91 195 SER A CA 1
ATOM 1573 C C . SER A 1 195 ? 9.076 1.693 19.177 1.00 57.91 195 SER A C 1
ATOM 1575 O O . SER A 1 195 ? 9.710 1.977 20.188 1.00 57.91 195 SER A O 1
ATOM 1577 N N . THR A 1 196 ? 8.659 0.447 18.928 1.00 55.09 196 THR A N 1
ATOM 1578 C CA . THR A 1 196 ? 8.839 -0.681 19.861 1.00 55.09 196 THR A CA 1
ATOM 1579 C C . THR A 1 196 ? 10.028 -1.581 19.524 1.00 55.09 196 THR A C 1
ATOM 1581 O O . THR A 1 196 ? 10.587 -2.202 20.425 1.00 55.09 196 THR A O 1
ATOM 1584 N N . THR A 1 197 ? 10.443 -1.647 18.253 1.00 52.22 197 THR A N 1
ATOM 1585 C CA . THR A 1 197 ? 11.446 -2.626 17.781 1.00 52.22 197 THR A CA 1
ATOM 1586 C C . THR A 1 197 ? 12.815 -2.000 17.497 1.00 52.22 197 THR A C 1
ATOM 1588 O O . THR A 1 197 ? 13.837 -2.671 17.625 1.00 52.22 197 THR A O 1
ATOM 1591 N N . TYR A 1 198 ? 12.868 -0.708 17.152 1.00 52.06 198 TYR A N 1
ATOM 1592 C CA . TYR A 1 198 ? 14.118 0.023 16.920 1.00 52.06 198 TYR A CA 1
ATOM 1593 C C . TYR A 1 198 ? 14.405 0.964 18.097 1.00 52.06 198 TYR A C 1
ATOM 1595 O O . TYR A 1 198 ? 14.277 2.180 17.999 1.00 52.06 198 TYR A O 1
ATOM 1603 N N . SER A 1 199 ? 14.832 0.379 19.218 1.00 47.88 199 SER A N 1
ATOM 1604 C CA . SER A 1 199 ? 15.107 1.031 20.514 1.00 47.88 199 SER A CA 1
ATOM 1605 C C . SER A 1 199 ? 16.153 2.160 20.507 1.00 47.88 199 SER A C 1
ATOM 1607 O O . SER A 1 199 ? 16.399 2.763 21.546 1.00 47.88 199 SER A O 1
ATOM 1609 N N . ASN A 1 200 ? 16.802 2.433 19.371 1.00 50.94 200 ASN A N 1
ATOM 1610 C CA . ASN A 1 200 ? 17.892 3.411 19.259 1.00 50.94 200 ASN A CA 1
ATOM 1611 C C . ASN A 1 200 ? 17.433 4.790 18.761 1.00 50.94 200 ASN A C 1
ATOM 1613 O O . ASN A 1 200 ? 18.249 5.704 18.654 1.00 50.94 200 ASN A O 1
ATOM 1617 N N . ILE A 1 201 ? 16.150 4.948 18.435 1.00 55.75 201 ILE A N 1
ATOM 1618 C CA . ILE A 1 201 ? 15.553 6.236 18.077 1.00 55.75 201 ILE A CA 1
ATOM 1619 C C . ILE A 1 201 ? 14.859 6.749 19.341 1.00 55.75 201 ILE A C 1
ATOM 1621 O O . ILE A 1 201 ? 14.157 5.985 19.996 1.00 55.75 201 ILE A O 1
ATOM 1625 N N . SER A 1 202 ? 15.112 8.011 19.709 1.00 52.88 202 SER A N 1
ATOM 1626 C CA . SER A 1 202 ? 14.514 8.712 20.860 1.00 52.88 202 SER A CA 1
ATOM 1627 C C . SER A 1 202 ? 13.078 8.249 21.144 1.00 52.88 202 SER A C 1
ATOM 1629 O O . SER A 1 202 ? 12.318 8.126 20.179 1.00 52.88 202 SER A O 1
ATOM 1631 N N . PRO A 1 203 ? 12.676 8.045 22.419 1.00 58.12 203 PRO A N 1
ATOM 1632 C CA . PRO A 1 203 ? 11.319 7.625 22.746 1.00 58.12 203 PRO A CA 1
ATOM 1633 C C . PRO A 1 203 ? 10.322 8.541 22.036 1.00 58.12 203 PRO A C 1
ATOM 1635 O O . PRO A 1 203 ? 10.304 9.757 22.240 1.00 58.12 203 PRO A O 1
ATOM 1638 N N . MET A 1 204 ? 9.553 7.954 21.120 1.00 64.56 204 MET A N 1
ATOM 1639 C CA . MET A 1 204 ? 8.488 8.661 20.430 1.00 64.56 204 MET A CA 1
ATOM 1640 C C . MET A 1 204 ? 7.347 8.830 21.416 1.00 64.56 204 MET A C 1
ATOM 1642 O O . MET A 1 204 ? 6.608 7.892 21.709 1.00 64.56 204 MET A O 1
ATOM 1646 N N . ASN A 1 205 ? 7.242 10.038 21.952 1.00 71.88 205 ASN A N 1
ATOM 1647 C CA . ASN A 1 205 ? 6.217 10.384 22.918 1.00 71.88 205 ASN A CA 1
ATOM 1648 C C . ASN A 1 205 ? 4.922 10.699 22.171 1.00 71.88 205 ASN A C 1
ATOM 1650 O O . ASN A 1 205 ? 4.647 11.852 21.849 1.00 71.88 205 ASN A O 1
ATOM 1654 N N . PHE A 1 206 ? 4.145 9.657 21.876 1.00 80.62 206 PHE A N 1
ATOM 1655 C CA . PHE A 1 206 ? 2.768 9.837 21.433 1.00 80.62 206 PHE A CA 1
ATOM 1656 C C . PHE A 1 206 ? 1.964 10.514 22.538 1.00 80.62 206 PHE A C 1
ATOM 1658 O O . PHE A 1 206 ? 2.008 10.084 23.693 1.00 80.62 206 PHE A O 1
ATOM 1665 N N . SER A 1 207 ? 1.196 11.536 22.173 1.00 83.81 207 SER A N 1
ATOM 1666 C CA . SER A 1 207 ? 0.341 12.247 23.125 1.00 83.81 207 SER A CA 1
ATOM 1667 C C . SER A 1 207 ? -0.773 11.347 23.670 1.00 83.81 207 SER A C 1
ATOM 1669 O O . SER A 1 207 ? -1.137 11.442 24.841 1.00 83.81 207 SER A O 1
ATOM 1671 N N . ASN A 1 208 ? -1.276 10.428 22.836 1.00 84.50 208 ASN A N 1
ATOM 1672 C CA . ASN A 1 208 ? -2.286 9.451 23.220 1.00 84.50 208 ASN A CA 1
ATOM 1673 C C . ASN A 1 208 ? -1.999 8.076 22.598 1.00 84.50 208 ASN A C 1
ATOM 1675 O O . ASN A 1 208 ? -2.589 7.677 21.593 1.00 84.50 208 ASN A O 1
ATOM 1679 N N . HIS A 1 209 ? -1.080 7.336 23.222 1.00 84.50 209 HIS A N 1
ATOM 1680 C CA . HIS A 1 209 ? -0.699 6.000 22.761 1.00 84.50 209 HIS A CA 1
ATOM 1681 C C . HIS A 1 209 ? -1.873 5.005 22.769 1.00 84.50 209 HIS A C 1
ATOM 1683 O O . HIS A 1 209 ? -1.979 4.179 21.866 1.00 84.50 209 HIS A O 1
ATOM 1689 N N . GLN A 1 210 ? -2.781 5.111 23.747 1.00 87.62 210 GLN A N 1
ATOM 1690 C CA . GLN A 1 210 ? -3.938 4.219 23.858 1.00 87.62 210 GLN A CA 1
ATOM 1691 C C . GLN A 1 210 ? -4.862 4.347 22.644 1.00 87.62 210 GLN A C 1
ATOM 1693 O O . GLN A 1 210 ? -5.206 3.346 22.027 1.00 87.62 210 GLN A O 1
ATOM 1698 N N . HIS A 1 211 ? -5.191 5.577 22.243 1.00 91.06 211 HIS A N 1
ATOM 1699 C CA . HIS A 1 211 ? -6.059 5.818 21.092 1.00 91.06 211 HIS A CA 1
ATOM 1700 C C . HIS A 1 211 ? -5.467 5.261 19.787 1.00 91.06 211 HIS A C 1
ATOM 1702 O O . HIS A 1 211 ? -6.199 4.722 18.959 1.00 91.06 211 HIS A O 1
ATOM 1708 N N . LEU A 1 212 ? -4.142 5.327 19.613 1.00 90.19 212 LEU A N 1
ATOM 1709 C CA . LEU A 1 212 ? -3.472 4.720 18.461 1.00 90.19 212 LEU A CA 1
ATOM 1710 C C . LEU A 1 212 ? -3.606 3.189 18.457 1.00 90.19 212 LEU A C 1
ATOM 1712 O O . LEU A 1 212 ? -3.934 2.606 17.422 1.00 90.19 212 LEU A O 1
ATOM 1716 N N . LEU A 1 213 ? -3.397 2.547 19.611 1.00 89.31 213 LEU A N 1
ATOM 1717 C CA . LEU A 1 213 ? -3.579 1.101 19.759 1.00 89.31 213 LEU A CA 1
ATOM 1718 C C . LEU A 1 213 ? -5.033 0.685 19.520 1.00 89.31 213 LEU A C 1
ATOM 1720 O O . LEU A 1 213 ? -5.272 -0.327 18.864 1.00 89.31 213 LEU A O 1
ATOM 1724 N N . ASP A 1 214 ? -6.002 1.476 19.982 1.00 92.88 214 ASP A N 1
ATOM 1725 C CA . ASP A 1 214 ? -7.426 1.213 19.755 1.00 92.88 214 ASP A CA 1
ATOM 1726 C C . ASP A 1 214 ? -7.762 1.237 18.255 1.00 92.88 214 ASP A C 1
ATOM 1728 O O . ASP A 1 214 ? -8.446 0.342 17.751 1.00 92.88 214 ASP A O 1
ATOM 1732 N N . ILE A 1 215 ? -7.222 2.210 17.508 1.00 94.44 215 ILE A N 1
ATOM 1733 C CA . ILE A 1 215 ? -7.369 2.276 16.046 1.00 94.44 215 ILE A CA 1
ATOM 1734 C C . ILE A 1 215 ? -6.712 1.060 15.379 1.00 94.44 215 ILE A C 1
ATOM 1736 O O . ILE A 1 215 ? -7.312 0.439 14.498 1.00 94.44 215 ILE A O 1
ATOM 1740 N N . GLN A 1 216 ? -5.493 0.696 15.783 1.00 92.50 216 GLN A N 1
ATOM 1741 C CA . GLN A 1 216 ? -4.793 -0.454 15.212 1.00 92.50 216 GLN A CA 1
ATOM 1742 C C . GLN A 1 216 ? -5.571 -1.759 15.458 1.00 92.50 216 GLN A C 1
ATOM 1744 O O . GLN A 1 216 ? -5.808 -2.523 14.519 1.00 92.50 216 GLN A O 1
ATOM 1749 N N . ASN A 1 217 ? -6.023 -1.984 16.695 1.00 92.31 217 ASN A N 1
ATOM 1750 C CA . ASN A 1 217 ? -6.804 -3.157 17.091 1.00 92.31 217 ASN A CA 1
ATOM 1751 C C . ASN A 1 217 ? -8.128 -3.243 16.327 1.00 92.31 217 ASN A C 1
ATOM 1753 O O . ASN A 1 217 ? -8.487 -4.320 15.853 1.00 92.31 217 ASN A O 1
ATOM 1757 N N . LYS A 1 218 ? -8.803 -2.107 16.116 1.00 94.44 218 LYS A N 1
ATOM 1758 C CA . LYS A 1 218 ? -10.015 -2.013 15.290 1.00 94.44 218 LYS A CA 1
ATOM 1759 C C . LYS A 1 218 ? -9.785 -2.542 13.869 1.00 94.44 218 LYS A C 1
ATOM 1761 O O . LYS A 1 218 ? -10.600 -3.318 13.372 1.00 94.44 218 LYS A O 1
ATOM 1766 N N . TYR A 1 219 ? -8.683 -2.171 13.208 1.00 95.12 219 TYR A N 1
ATOM 1767 C CA . TYR A 1 219 ? -8.373 -2.684 11.864 1.00 95.12 219 TYR A CA 1
ATOM 1768 C C . TYR A 1 219 ? -7.907 -4.147 11.871 1.00 95.12 219 TYR A C 1
ATOM 1770 O O . TYR A 1 219 ? -8.227 -4.880 10.933 1.00 95.12 219 TYR A O 1
ATOM 1778 N N . ILE A 1 220 ? -7.204 -4.599 12.915 1.00 93.06 220 ILE A N 1
ATOM 1779 C CA . ILE A 1 220 ? -6.829 -6.015 13.083 1.00 93.06 220 ILE A CA 1
ATOM 1780 C C . ILE A 1 220 ? -8.081 -6.886 13.226 1.00 93.06 220 ILE A C 1
ATOM 1782 O O . ILE A 1 220 ? -8.229 -7.866 12.494 1.00 93.06 220 ILE A O 1
ATOM 1786 N N . GLU A 1 221 ? -9.007 -6.508 14.109 1.00 92.75 221 GLU A N 1
ATOM 1787 C CA . GLU A 1 221 ? -10.264 -7.229 14.305 1.00 92.75 221 GLU A CA 1
ATOM 1788 C C . GLU A 1 221 ? -11.100 -7.244 13.019 1.00 92.75 221 GLU A C 1
ATOM 1790 O O . GLU A 1 221 ? -11.599 -8.297 12.614 1.00 92.75 221 GLU A O 1
ATOM 1795 N N . LEU A 1 222 ? -11.208 -6.096 12.339 1.00 93.88 222 LEU A N 1
ATOM 1796 C CA . LEU A 1 222 ? -11.922 -6.001 11.068 1.00 93.88 222 LEU A CA 1
ATOM 1797 C C . LEU A 1 222 ? -11.321 -6.934 10.009 1.00 93.88 222 LEU A C 1
ATOM 1799 O O . LEU A 1 222 ? -12.056 -7.609 9.289 1.00 93.88 222 LEU A O 1
ATOM 1803 N N . THR A 1 223 ? -9.990 -7.000 9.940 1.00 92.94 223 THR A N 1
ATOM 1804 C CA . THR A 1 223 ? -9.271 -7.886 9.016 1.00 92.94 223 THR A CA 1
ATOM 1805 C C . THR A 1 223 ? -9.550 -9.344 9.322 1.00 92.94 223 THR A C 1
ATOM 1807 O O . THR A 1 223 ? -9.891 -10.100 8.416 1.00 92.94 223 THR A O 1
ATOM 1810 N N . TRP A 1 224 ? -9.458 -9.734 10.592 1.00 90.88 224 TRP A N 1
ATOM 1811 C CA . TRP A 1 224 ? -9.752 -11.093 11.031 1.00 90.88 224 TRP A CA 1
ATOM 1812 C C . TRP A 1 224 ? -11.173 -11.527 10.644 1.00 90.88 224 TRP A C 1
ATOM 1814 O O . TRP A 1 224 ? -11.346 -12.555 9.991 1.00 90.88 224 TRP A O 1
ATOM 1824 N N . ARG A 1 225 ? -12.186 -10.710 10.959 1.00 89.75 225 ARG A N 1
ATOM 1825 C CA . ARG A 1 225 ? -13.589 -11.003 10.611 1.00 89.75 2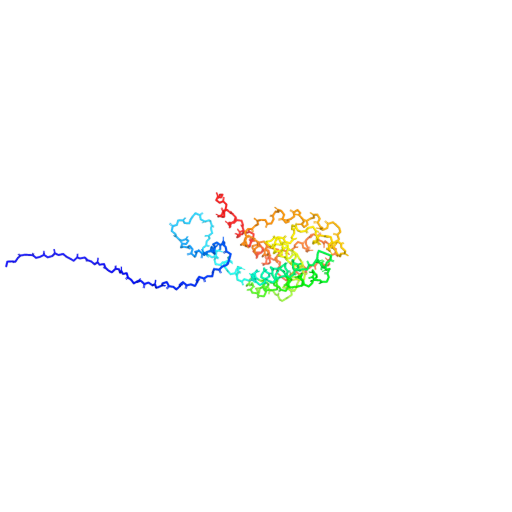25 ARG A CA 1
ATOM 1826 C C . ARG A 1 225 ? -13.814 -11.065 9.103 1.00 89.75 225 ARG A C 1
ATOM 1828 O O . ARG A 1 225 ? -14.521 -11.950 8.625 1.00 89.75 225 ARG A O 1
ATOM 1835 N N . TYR A 1 226 ? -13.187 -10.165 8.344 1.00 90.38 226 TYR A N 1
ATOM 1836 C CA . TYR A 1 226 ? -13.271 -10.193 6.886 1.00 90.38 226 TYR A CA 1
ATOM 1837 C C . TYR A 1 226 ? -12.627 -11.450 6.291 1.00 90.38 226 TYR A C 1
ATOM 1839 O O . TYR A 1 226 ? -13.170 -12.012 5.344 1.00 90.38 226 TYR A O 1
ATOM 1847 N N . LEU A 1 227 ? -11.512 -11.931 6.850 1.00 88.44 227 LEU A N 1
ATOM 1848 C CA . LEU A 1 227 ? -10.891 -13.186 6.421 1.00 88.44 227 LEU A CA 1
ATOM 1849 C C . LEU A 1 227 ? -11.794 -14.395 6.700 1.00 88.44 227 LEU A C 1
ATOM 1851 O O . LEU A 1 227 ? -11.950 -15.227 5.808 1.00 88.44 227 LEU A O 1
ATOM 1855 N N . LEU A 1 228 ? -12.424 -14.468 7.880 1.00 87.31 228 LEU A N 1
ATOM 1856 C CA . LEU A 1 228 ? -13.400 -15.522 8.196 1.00 87.31 228 LEU A CA 1
ATOM 1857 C C . LEU A 1 228 ? -14.558 -15.527 7.190 1.00 87.31 228 LEU A C 1
ATOM 1859 O O . LEU A 1 228 ? -14.869 -16.564 6.612 1.00 87.31 228 LEU A O 1
ATOM 1863 N N . TYR A 1 229 ? -15.120 -14.347 6.910 1.00 87.12 229 TYR A N 1
ATOM 1864 C CA . TYR A 1 229 ? -16.159 -14.177 5.893 1.00 87.12 229 TYR A CA 1
ATOM 1865 C C . TYR A 1 229 ? -15.692 -14.600 4.489 1.00 87.12 229 TYR A C 1
ATOM 1867 O O . TYR A 1 229 ? -16.396 -15.324 3.794 1.00 87.12 229 TYR A O 1
ATOM 1875 N N . LYS A 1 230 ? -14.503 -14.162 4.056 1.00 85.94 230 LYS A N 1
ATOM 1876 C CA . LYS A 1 230 ? -13.973 -14.410 2.704 1.00 85.94 230 LYS A CA 1
ATOM 1877 C C . LYS A 1 230 ? -13.724 -15.894 2.436 1.00 85.94 230 LYS A C 1
ATOM 1879 O O . LYS A 1 230 ? -13.926 -16.347 1.312 1.00 85.94 230 LYS A O 1
ATOM 1884 N N . TYR A 1 231 ? -13.229 -16.615 3.441 1.00 85.00 231 TYR A N 1
ATOM 1885 C CA . TYR A 1 231 ? -12.750 -17.989 3.297 1.00 85.00 231 TYR A CA 1
ATOM 1886 C C . TYR A 1 231 ? -13.682 -19.037 3.922 1.00 85.00 231 TYR A C 1
ATOM 1888 O O . TYR A 1 231 ? -13.324 -20.212 3.922 1.00 85.00 231 TYR A O 1
ATOM 1896 N N . ASN A 1 232 ? -14.876 -18.638 4.383 1.00 69.75 232 ASN A N 1
ATOM 1897 C CA . ASN A 1 232 ? -15.889 -19.514 4.984 1.00 69.75 232 ASN A CA 1
ATOM 1898 C C . ASN A 1 232 ? -15.328 -20.407 6.109 1.00 69.75 232 ASN A C 1
ATOM 1900 O O . ASN A 1 232 ? -15.575 -21.615 6.120 1.00 69.75 232 ASN A O 1
ATOM 1904 N N . PHE A 1 233 ? -14.545 -19.816 7.016 1.00 54.72 233 PHE A N 1
ATOM 1905 C CA . PHE A 1 233 ? -14.079 -20.489 8.235 1.00 54.72 233 PHE A CA 1
ATOM 1906 C C . PHE A 1 233 ? -15.103 -20.389 9.364 1.00 54.72 233 PHE A C 1
ATOM 1908 O O . PHE A 1 233 ? -15.679 -19.290 9.537 1.00 54.72 233 PHE A O 1
#

Sequence (233 aa):
MENSSAINSTHPKQTAGRVLLECKICGASAEYFPTLNLLRSDQSTLTIEQWNLISNLLNCFNEHSGLSKSERYIFEQNKLPLRYRFKSTSIINLYQVLLDNNQSLYINNRDFRSLSIEDRSIILHNTIVHIGNLSSNFILYKIGLLNQSGFYDAIESFIPPRVIPFAKRMATRLDMDMIIMKLFLAILSFSTFNSTTYSNISPMNFSNHQHLLDIQNKYIELTWRYLLYKYNF

pLDDT: mean 76.49, std 22.05, range [24.89, 95.44]

Foldseek 3Di:
DDDDDDDDDDDDDDDDDDDDDDDPDDPDPPPDPPPPPCPDDPPFPADPVLVVLLVLLVVQFDCVQLLVVVLVLVVVQVPDDPVPHQALVSVVVSLVSLLVRCVSSQVSDVLNVVFDPLLNVVLCVPQSVVLSVLSSLLSCLVSCVLVDPSNVVNCPVPDPPVVNVVSNVVSVVSPDDPSLSSLVSQLSSLDCCCQPPVVPPPRSDGPCPPSSVVSNVSSVVSSVSVVCSVVVD